Protein AF-A0A4U7DPR4-F1 (afdb_monomer_lite)

pLDDT: mean 91.14, std 10.59, range [27.94, 98.5]

Radius of gyration: 17.78 Å; chains: 1; bounding box: 49×40×53 Å

Foldseek 3Di:
DEELVRLQVQLVVQEAPCRPDPVPDQDEYEPPDDPVSNVVDDLVNSLVSCLSRQGQAYAWQDFDQDPPDDPVVNLVRLVRLLVSQVVSVVVCVVVVVSHPDGGHYYAYEAGDPDLVSRVVSLVSCVVSVPQAHEYEPQVCPPVHHNLVVVQVSQVNCCVRHPPNHAYEYEADLDLVSLLSGPLSHQYYDHDPQLVVPDDVVPDDPVVSVVSVVVSVVSNNCSNPDDDDDD

Sequence (230 aa):
MVKLQTARRIAKLGRTARSHFHPDTTVITTTTTDDAELARTSREHEWAVVKEFQPDYHIPADHSTYESQDEETRAQQAAKCLSGTIWMRDKISNNADCFSGNPPEIIPLIKGTTEEERRPFYELAQNIGAPMAVFYAAQYFTRGNKILQLLDDLENIDNNAPDNLPLGLIGLLAPNRLKQCPDRVVASAGFTGWFSDISPRKDSPKEVTESFESTAAEVHDALDTPVNFR

Structure (mmCIF, N/CA/C/O backbone):
data_AF-A0A4U7DPR4-F1
#
_entry.id   AF-A0A4U7DPR4-F1
#
loop_
_atom_site.group_PDB
_atom_site.id
_atom_site.type_symbol
_atom_site.label_atom_id
_atom_site.label_alt_id
_atom_site.label_comp_id
_atom_site.label_asym_id
_atom_site.label_entity_id
_atom_site.label_seq_id
_atom_site.pdbx_PDB_ins_code
_atom_site.Cartn_x
_atom_site.Cartn_y
_atom_site.Cartn_z
_atom_site.occupancy
_atom_site.B_iso_or_equiv
_atom_site.auth_seq_id
_atom_site.auth_comp_id
_atom_site.auth_asym_id
_atom_site.auth_atom_id
_atom_site.pdbx_PDB_model_num
ATOM 1 N N . MET A 1 1 ? -7.503 3.011 3.483 1.00 91.50 1 MET A N 1
ATOM 2 C CA . MET A 1 1 ? -6.080 2.906 3.890 1.00 91.50 1 MET A CA 1
ATOM 3 C C . MET A 1 1 ? -5.706 4.077 4.795 1.00 91.50 1 MET A C 1
ATOM 5 O O . MET A 1 1 ? -6.092 5.203 4.504 1.00 91.50 1 MET A O 1
ATOM 9 N N . VAL A 1 2 ? -4.986 3.825 5.889 1.00 94.00 2 VAL A N 1
ATOM 10 C CA . VAL A 1 2 ? -4.667 4.799 6.946 1.00 94.00 2 VAL A CA 1
ATOM 11 C C . VAL A 1 2 ? -3.150 4.878 7.146 1.00 94.00 2 VAL A C 1
ATOM 13 O O . VAL A 1 2 ? -2.492 3.864 7.356 1.00 94.00 2 VAL A O 1
ATOM 16 N N . LYS A 1 3 ? -2.575 6.086 7.117 1.00 94.06 3 LYS A N 1
ATOM 17 C CA . LYS A 1 3 ? -1.148 6.287 7.430 1.00 94.06 3 LYS A CA 1
ATOM 18 C C . LYS A 1 3 ? -0.849 5.961 8.896 1.00 94.06 3 LYS A C 1
ATOM 20 O O . LYS A 1 3 ? -1.663 6.278 9.770 1.00 94.06 3 LYS A O 1
ATOM 25 N N . LEU A 1 4 ? 0.344 5.435 9.179 1.00 95.62 4 LEU A N 1
ATOM 26 C CA . LEU A 1 4 ? 0.778 5.056 10.528 1.00 95.62 4 LEU A CA 1
ATOM 27 C C . LEU A 1 4 ? 0.597 6.184 11.562 1.00 95.62 4 LEU A C 1
ATOM 29 O O . LEU A 1 4 ? 0.139 5.939 12.676 1.00 95.62 4 LEU A O 1
ATOM 33 N N . GLN A 1 5 ? 0.872 7.446 11.212 1.00 94.19 5 GLN A N 1
ATOM 34 C CA . GLN A 1 5 ? 0.712 8.568 12.148 1.00 94.19 5 GLN A CA 1
ATOM 35 C C . GLN A 1 5 ? -0.756 8.816 12.520 1.00 94.19 5 GLN A C 1
ATOM 37 O O . GLN A 1 5 ? -1.047 9.206 13.654 1.00 94.19 5 GLN A O 1
ATOM 42 N N . THR A 1 6 ? -1.682 8.602 11.584 1.00 95.31 6 THR A N 1
ATOM 43 C CA . THR A 1 6 ? -3.123 8.705 11.846 1.00 95.31 6 THR A CA 1
ATOM 44 C C . THR A 1 6 ? -3.578 7.556 12.738 1.00 95.31 6 THR A C 1
ATOM 46 O O . THR A 1 6 ? -4.235 7.816 13.744 1.00 95.31 6 THR A O 1
ATOM 49 N N . ALA A 1 7 ? -3.146 6.326 12.445 1.00 97.50 7 ALA A N 1
ATOM 50 C CA . ALA A 1 7 ? -3.393 5.164 13.301 1.00 97.50 7 ALA A CA 1
ATOM 51 C C . ALA A 1 7 ? -2.886 5.407 14.734 1.00 97.50 7 ALA A C 1
ATOM 53 O O . ALA A 1 7 ? -3.642 5.268 15.691 1.00 97.50 7 ALA A O 1
ATOM 54 N N . ARG A 1 8 ? -1.658 5.924 14.886 1.00 97.19 8 ARG A N 1
ATOM 55 C CA . ARG A 1 8 ? -1.082 6.305 16.185 1.00 97.19 8 ARG A CA 1
ATOM 56 C C . ARG A 1 8 ? -1.936 7.324 16.933 1.00 97.19 8 ARG A C 1
ATOM 58 O O . ARG A 1 8 ? -2.103 7.221 18.144 1.00 97.19 8 ARG A O 1
ATOM 65 N N . ARG A 1 9 ? -2.430 8.361 16.248 1.00 97.31 9 ARG A N 1
ATOM 66 C CA . ARG A 1 9 ? -3.282 9.384 16.881 1.00 97.31 9 ARG A CA 1
ATOM 67 C C . ARG A 1 9 ? -4.581 8.776 17.401 1.00 97.31 9 ARG A C 1
ATOM 69 O O . ARG A 1 9 ? -5.005 9.159 18.482 1.00 97.31 9 ARG A O 1
ATOM 76 N N . ILE A 1 10 ? -5.176 7.841 16.661 1.00 97.94 10 ILE A N 1
ATOM 77 C CA . ILE A 1 10 ? -6.397 7.140 17.075 1.00 97.94 10 ILE A CA 1
ATOM 78 C C . ILE A 1 10 ? -6.108 6.203 18.257 1.00 97.94 10 ILE A C 1
ATOM 80 O O . ILE A 1 10 ? -6.813 6.272 19.262 1.00 97.94 10 ILE A O 1
ATOM 84 N N . ALA A 1 11 ? -5.030 5.419 18.188 1.00 97.44 11 ALA A N 1
ATOM 85 C CA . ALA A 1 11 ? -4.588 4.525 19.260 1.00 97.44 11 ALA A CA 1
ATOM 86 C C . ALA A 1 11 ? -4.348 5.265 20.586 1.00 97.44 11 ALA A C 1
ATOM 88 O O . ALA A 1 11 ? -4.827 4.841 21.634 1.00 97.44 11 ALA A O 1
ATOM 89 N N . LYS A 1 12 ? -3.725 6.452 20.539 1.00 97.19 12 LYS A N 1
ATOM 90 C CA . LYS A 1 12 ? -3.531 7.319 21.719 1.00 97.19 12 LYS A CA 1
ATOM 91 C C . LYS A 1 12 ? -4.829 7.773 22.394 1.00 97.19 12 LYS A C 1
ATOM 93 O O . LYS A 1 12 ? -4.785 8.195 23.545 1.00 97.19 12 LYS A O 1
ATOM 98 N N . LEU A 1 13 ? -5.964 7.710 21.699 1.00 97.31 13 LEU A N 1
ATOM 99 C CA . LEU A 1 13 ? -7.289 7.976 22.265 1.00 97.31 13 LEU A CA 1
ATOM 100 C C . LEU A 1 13 ? -7.933 6.713 22.868 1.00 97.31 13 LEU A C 1
ATOM 102 O O . LEU A 1 13 ? -9.123 6.733 23.175 1.00 97.31 13 LEU A O 1
ATOM 106 N N . GLY A 1 14 ? -7.180 5.616 23.003 1.00 97.00 14 GLY A N 1
ATOM 107 C CA . GLY A 1 14 ? -7.666 4.329 23.500 1.00 97.00 14 GLY A CA 1
ATOM 108 C C . GLY A 1 14 ? -8.570 3.592 22.511 1.00 97.00 14 GLY A C 1
ATOM 109 O O . GLY A 1 14 ? -9.396 2.788 22.934 1.00 97.00 14 GLY A O 1
ATOM 110 N N . ARG A 1 15 ? -8.469 3.896 21.209 1.00 97.75 15 ARG A N 1
ATOM 111 C CA . ARG A 1 15 ? -9.325 3.322 20.161 1.00 97.75 15 ARG A CA 1
ATOM 112 C C . ARG A 1 15 ? -8.538 2.412 19.222 1.00 97.75 15 ARG A C 1
ATOM 114 O O . ARG A 1 15 ? -7.482 2.793 18.725 1.00 97.75 15 ARG A O 1
ATOM 121 N N . THR A 1 16 ? -9.119 1.259 18.911 1.00 97.62 16 THR A N 1
ATOM 122 C CA . THR A 1 16 ? -8.700 0.365 17.820 1.00 97.62 16 THR A CA 1
ATOM 123 C C . THR A 1 16 ? -9.400 0.732 16.507 1.00 97.62 16 THR A C 1
ATOM 125 O O . THR A 1 16 ? -10.376 1.492 16.520 1.00 97.62 16 THR A O 1
ATOM 128 N N . ALA A 1 17 ? -8.966 0.146 15.388 1.00 97.25 17 ALA A N 1
ATOM 129 C CA . ALA A 1 17 ? -9.611 0.256 14.083 1.00 97.25 17 ALA A CA 1
ATOM 130 C C . ALA A 1 17 ? -11.106 -0.085 14.175 1.00 97.25 17 ALA A C 1
ATOM 132 O O . ALA A 1 17 ? -11.943 0.751 13.839 1.00 97.25 17 ALA A O 1
ATOM 133 N N . ARG A 1 18 ? -11.441 -1.239 14.768 1.00 95.69 18 ARG A N 1
ATOM 134 C CA . ARG A 1 18 ? -12.825 -1.703 14.966 1.00 95.69 18 ARG A CA 1
ATOM 135 C C . ARG A 1 18 ? -13.688 -0.752 15.798 1.00 95.69 18 ARG A C 1
ATOM 137 O O . ARG A 1 18 ? -14.884 -0.650 15.566 1.00 95.69 18 ARG A O 1
ATOM 144 N N . SER A 1 19 ? -13.107 -0.077 16.791 1.00 96.50 19 SER A N 1
ATOM 145 C CA . SER A 1 19 ? -13.854 0.880 17.627 1.00 96.50 19 SER A CA 1
ATOM 146 C C . SER A 1 19 ? -13.988 2.272 16.998 1.00 96.50 19 SER A C 1
ATOM 148 O O . SER A 1 19 ? -14.765 3.096 17.481 1.00 96.50 19 SER A O 1
ATOM 150 N N . HIS A 1 20 ? -13.182 2.572 15.975 1.00 97.25 20 HIS A N 1
ATOM 151 C CA . HIS A 1 20 ? -13.134 3.882 15.333 1.00 97.25 20 HIS A CA 1
ATOM 152 C C . HIS A 1 20 ? -13.901 3.919 14.010 1.00 97.25 20 HIS A C 1
ATOM 154 O O . HIS A 1 20 ? -14.583 4.905 13.740 1.00 97.25 20 HIS A O 1
ATOM 160 N N . PHE A 1 21 ? -13.761 2.879 13.189 1.00 95.38 21 PHE A N 1
ATOM 161 C CA . PHE A 1 21 ? -14.417 2.751 11.891 1.00 95.38 21 PHE A CA 1
ATOM 162 C C . PHE A 1 21 ? -15.700 1.922 12.004 1.00 95.38 21 PHE A C 1
ATOM 164 O O . PHE A 1 21 ? -15.939 1.263 13.016 1.00 95.38 21 PHE A O 1
ATOM 171 N N . HIS A 1 22 ? -16.541 1.976 10.968 1.00 92.50 22 HIS A N 1
ATOM 172 C CA . HIS A 1 22 ? -17.723 1.120 10.895 1.00 92.50 22 HIS A CA 1
ATOM 173 C C . HIS A 1 22 ? -17.295 -0.363 10.920 1.00 92.50 22 HIS A C 1
ATOM 175 O O . HIS A 1 22 ? -16.271 -0.680 10.312 1.00 92.50 22 HIS A O 1
ATOM 181 N N . PRO A 1 23 ? -18.043 -1.276 11.572 1.00 88.38 23 PRO A N 1
ATOM 182 C CA . PRO A 1 23 ? -17.667 -2.692 11.670 1.00 88.38 23 PRO A CA 1
ATOM 183 C C . PRO A 1 23 ? -17.402 -3.390 10.331 1.00 88.38 23 PRO A C 1
ATOM 185 O O . PRO A 1 23 ? -16.580 -4.296 10.283 1.00 88.38 23 PRO A O 1
ATOM 188 N N . ASP A 1 24 ? -18.056 -2.939 9.259 1.00 90.00 24 ASP A N 1
ATOM 189 C CA . ASP A 1 24 ? -17.901 -3.498 7.907 1.00 90.00 24 ASP A CA 1
ATOM 190 C C . ASP A 1 24 ? -16.746 -2.859 7.110 1.00 90.00 24 ASP A C 1
ATOM 192 O O . ASP A 1 24 ? -16.573 -3.125 5.924 1.00 90.00 24 ASP A O 1
ATOM 196 N N . THR A 1 25 ? -15.965 -1.963 7.721 1.00 92.81 25 THR A N 1
ATOM 197 C CA . THR A 1 25 ? -14.824 -1.318 7.061 1.00 92.81 25 THR A CA 1
ATOM 198 C C . THR A 1 25 ? -13.549 -2.116 7.284 1.00 92.81 25 THR A C 1
ATOM 200 O O . THR A 1 25 ? -13.029 -2.143 8.395 1.00 92.81 25 THR A O 1
ATOM 203 N N . THR A 1 26 ? -12.974 -2.651 6.208 1.00 95.25 26 THR A N 1
ATOM 204 C CA . THR A 1 26 ? -11.608 -3.184 6.223 1.00 95.25 26 THR A CA 1
ATOM 205 C C . THR A 1 26 ? -10.585 -2.050 6.306 1.00 95.25 26 THR A C 1
ATOM 207 O O . THR A 1 26 ? -10.515 -1.162 5.448 1.00 95.25 26 THR A O 1
ATOM 210 N N . VAL A 1 27 ? -9.744 -2.080 7.333 1.00 97.38 27 VAL A N 1
ATOM 211 C CA . VAL A 1 27 ? -8.737 -1.063 7.616 1.00 97.38 27 VAL A CA 1
ATOM 212 C C . VAL A 1 27 ? -7.343 -1.600 7.324 1.00 97.38 27 VAL A C 1
ATOM 214 O O . VAL A 1 27 ? -6.789 -2.417 8.051 1.00 97.38 27 VAL A O 1
ATOM 217 N N . ILE A 1 28 ? -6.730 -1.039 6.282 1.00 98.06 28 ILE A N 1
ATOM 218 C CA . ILE A 1 28 ? -5.316 -1.249 5.954 1.00 98.06 28 ILE A CA 1
ATOM 219 C C . ILE A 1 28 ? -4.501 -0.083 6.504 1.00 98.06 28 ILE A C 1
ATOM 221 O O . ILE A 1 28 ? -4.802 1.076 6.192 1.00 98.06 28 ILE A O 1
ATOM 225 N N . THR A 1 29 ? -3.451 -0.370 7.268 1.00 97.81 29 THR A N 1
ATOM 226 C CA . THR A 1 29 ? -2.455 0.635 7.676 1.00 97.81 29 THR A CA 1
ATOM 227 C C . THR A 1 29 ? -1.182 0.548 6.854 1.00 97.81 29 THR A C 1
ATOM 229 O O . THR A 1 29 ? -0.860 -0.506 6.322 1.00 97.81 29 THR A O 1
ATOM 232 N N . THR A 1 30 ? -0.447 1.653 6.757 1.00 96.19 30 THR A N 1
ATOM 233 C CA . THR A 1 30 ? 0.796 1.701 5.981 1.00 96.19 30 THR A CA 1
ATOM 234 C C . THR A 1 30 ? 1.821 2.655 6.586 1.00 96.19 30 THR A C 1
ATOM 236 O O . THR A 1 30 ? 1.454 3.716 7.110 1.00 96.19 30 THR A O 1
ATOM 239 N N . THR A 1 31 ? 3.104 2.309 6.473 1.00 93.31 31 THR A N 1
ATOM 240 C CA . THR A 1 31 ? 4.222 3.237 6.711 1.00 93.31 31 THR A CA 1
ATOM 241 C C . THR A 1 31 ? 4.495 4.181 5.551 1.00 93.31 31 THR A C 1
ATOM 243 O O . THR A 1 31 ? 5.277 5.107 5.732 1.00 93.31 31 THR A O 1
ATOM 246 N N . THR A 1 32 ? 3.860 4.002 4.386 1.00 89.81 32 THR A N 1
ATOM 247 C CA . THR A 1 32 ? 4.097 4.866 3.219 1.00 89.81 32 THR A CA 1
ATOM 248 C C . THR A 1 32 ? 3.770 6.323 3.536 1.00 89.81 32 THR A C 1
ATOM 250 O O . THR A 1 32 ? 2.605 6.706 3.716 1.00 89.81 32 THR A O 1
ATOM 253 N N . THR A 1 33 ? 4.813 7.139 3.623 1.00 85.12 33 THR A N 1
ATOM 254 C CA . THR A 1 33 ? 4.781 8.544 4.036 1.00 85.12 33 THR A CA 1
ATOM 255 C C . THR A 1 33 ? 5.954 9.281 3.388 1.00 85.12 33 THR A C 1
ATOM 257 O O . THR A 1 33 ? 6.726 8.684 2.648 1.00 85.12 33 THR A O 1
ATOM 260 N N . ASP A 1 34 ? 6.077 10.589 3.603 1.00 83.38 34 ASP A N 1
ATOM 261 C CA . ASP A 1 34 ? 7.265 11.319 3.159 1.00 83.38 34 ASP A CA 1
ATOM 262 C C . ASP A 1 34 ? 8.548 10.843 3.868 1.00 83.38 34 ASP A C 1
ATOM 264 O O . ASP A 1 34 ? 8.522 10.406 5.020 1.00 83.38 34 ASP A O 1
ATOM 268 N N . ASP A 1 35 ? 9.686 10.979 3.187 1.00 82.50 35 ASP A N 1
ATOM 269 C CA . ASP A 1 35 ? 10.985 10.469 3.645 1.00 82.50 35 ASP A CA 1
ATOM 270 C C . ASP A 1 35 ? 11.394 10.989 5.038 1.00 82.50 35 ASP A C 1
ATOM 272 O O . ASP A 1 35 ? 12.039 10.274 5.808 1.00 82.50 35 ASP A O 1
ATOM 276 N N . ALA A 1 36 ? 11.013 12.224 5.392 1.00 83.25 36 ALA A N 1
ATOM 277 C CA . ALA A 1 36 ? 11.374 12.824 6.675 1.00 83.25 36 ALA A CA 1
ATOM 278 C C . ALA A 1 36 ? 10.643 12.156 7.846 1.00 83.25 36 ALA A C 1
ATOM 280 O O . ALA A 1 36 ? 11.229 11.950 8.911 1.00 83.25 36 ALA A O 1
ATOM 281 N N . GLU A 1 37 ? 9.372 11.808 7.657 1.00 83.31 37 GLU A N 1
ATOM 282 C CA . GLU A 1 37 ? 8.607 11.033 8.630 1.00 83.31 37 GLU A CA 1
ATOM 283 C C . GLU A 1 37 ? 9.037 9.565 8.668 1.00 83.31 37 GLU A C 1
ATOM 285 O O . GLU A 1 37 ? 9.120 8.968 9.748 1.00 83.31 37 GLU A O 1
ATOM 290 N N . LEU A 1 38 ? 9.368 8.992 7.511 1.00 84.12 38 LEU A N 1
ATOM 291 C CA . LEU A 1 38 ? 9.833 7.614 7.416 1.00 84.12 38 LEU A CA 1
ATOM 292 C C . LEU A 1 38 ? 11.141 7.410 8.192 1.00 84.12 38 LEU A C 1
ATOM 294 O O . LEU A 1 38 ? 11.251 6.488 8.997 1.00 84.12 38 LEU A O 1
ATOM 298 N N . ALA A 1 39 ? 12.086 8.348 8.064 1.00 82.75 39 ALA A N 1
ATOM 299 C CA . ALA A 1 39 ? 13.360 8.336 8.784 1.00 82.75 39 ALA A CA 1
ATOM 300 C C . ALA A 1 39 ? 13.223 8.380 10.320 1.00 82.75 39 ALA A C 1
ATOM 302 O O . ALA A 1 39 ? 14.163 8.033 11.035 1.00 82.75 39 ALA A O 1
ATOM 303 N N . ARG A 1 40 ? 12.069 8.813 10.845 1.00 84.56 40 ARG A N 1
ATOM 304 C CA . ARG A 1 40 ? 11.786 8.887 12.291 1.00 84.56 40 ARG A CA 1
ATOM 305 C C . ARG A 1 40 ? 11.045 7.665 12.828 1.00 84.56 40 ARG A C 1
ATOM 307 O O . ARG A 1 40 ? 10.827 7.575 14.037 1.00 84.56 40 ARG A O 1
ATOM 314 N N . THR A 1 41 ? 10.629 6.751 11.959 1.00 87.56 41 THR A N 1
ATOM 315 C CA . THR A 1 41 ? 9.810 5.599 12.332 1.00 87.56 41 THR A CA 1
ATOM 316 C C . THR A 1 41 ? 10.703 4.375 12.506 1.00 87.56 41 THR A C 1
ATOM 318 O O . THR A 1 41 ? 11.168 3.795 11.531 1.00 87.56 41 THR A O 1
ATOM 321 N N . SER A 1 42 ? 10.968 3.978 13.755 1.00 92.31 42 SER A N 1
ATOM 322 C CA . SER A 1 42 ? 11.627 2.694 14.025 1.00 92.31 42 SER A CA 1
ATOM 323 C C . SER A 1 42 ? 10.639 1.532 13.888 1.00 92.31 42 SER A C 1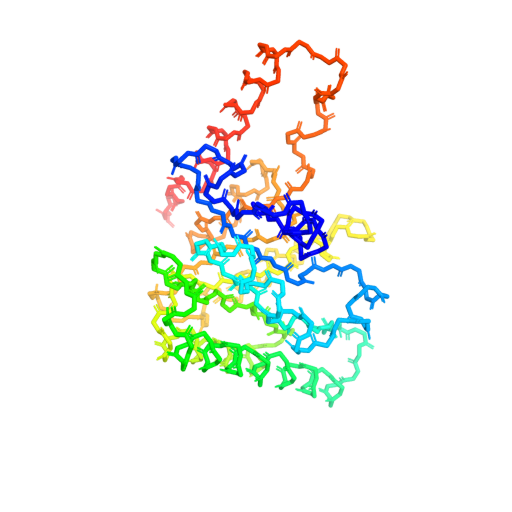
ATOM 325 O O . SER A 1 42 ? 9.431 1.712 14.068 1.00 92.31 42 SER A O 1
ATOM 327 N N . ARG A 1 43 ? 11.157 0.322 13.650 1.00 94.00 43 ARG A N 1
ATOM 328 C CA . ARG A 1 43 ? 10.348 -0.907 13.571 1.00 94.00 43 ARG A CA 1
ATOM 329 C C . ARG A 1 43 ? 9.559 -1.154 14.860 1.00 94.00 43 ARG A C 1
ATOM 331 O O . ARG A 1 43 ? 8.399 -1.549 14.829 1.00 94.00 43 ARG A O 1
ATOM 338 N N . GLU A 1 44 ? 10.157 -0.861 16.011 1.00 96.19 44 GLU A N 1
ATOM 339 C CA . GLU A 1 44 ? 9.502 -0.968 17.317 1.00 96.19 44 GLU A CA 1
ATOM 340 C C . GLU A 1 44 ? 8.381 0.060 17.479 1.00 96.19 44 GLU A C 1
ATOM 342 O O . GLU A 1 44 ? 7.347 -0.254 18.069 1.00 96.19 44 GLU A O 1
ATOM 347 N N . HIS A 1 45 ? 8.564 1.277 16.953 1.00 95.62 45 HIS A N 1
ATOM 348 C CA . HIS A 1 45 ? 7.517 2.294 16.971 1.00 95.62 45 HIS A CA 1
ATOM 349 C C . HIS A 1 45 ? 6.329 1.880 16.103 1.00 95.62 45 HIS A C 1
ATOM 351 O O . HIS A 1 45 ? 5.186 1.968 16.544 1.00 95.62 45 HIS A O 1
ATOM 357 N N . GLU A 1 46 ? 6.604 1.407 14.890 1.00 97.06 46 GLU A N 1
ATOM 358 C CA . GLU A 1 46 ? 5.606 0.869 13.969 1.00 97.06 46 GLU A CA 1
ATOM 359 C C . GLU A 1 46 ? 4.825 -0.286 14.605 1.00 97.06 46 GLU A C 1
ATOM 361 O O . GLU A 1 46 ? 3.597 -0.237 14.663 1.00 97.06 46 GLU A O 1
ATOM 366 N N . TRP A 1 47 ? 5.531 -1.257 15.195 1.00 97.88 47 TRP A N 1
ATOM 367 C CA . TRP A 1 47 ? 4.926 -2.377 15.916 1.00 97.88 47 TRP A CA 1
ATOM 368 C C . TRP A 1 47 ? 4.013 -1.912 17.051 1.00 97.88 47 TRP A C 1
ATOM 370 O O . TRP A 1 47 ? 2.884 -2.388 17.161 1.00 97.88 47 TRP A O 1
ATOM 380 N N . ALA A 1 48 ? 4.470 -0.971 17.883 1.00 97.69 48 ALA A N 1
ATOM 381 C CA . ALA A 1 48 ? 3.664 -0.450 18.984 1.00 97.69 48 ALA A CA 1
ATOM 382 C C . ALA A 1 48 ? 2.346 0.154 18.476 1.00 97.69 48 ALA A C 1
ATOM 384 O O . ALA A 1 48 ? 1.284 -0.119 19.034 1.00 97.69 48 ALA A O 1
ATOM 385 N N . VAL A 1 49 ? 2.397 0.906 17.372 1.00 97.88 49 VAL A N 1
ATOM 386 C CA . VAL A 1 49 ? 1.199 1.484 16.752 1.00 97.88 49 VAL A CA 1
ATOM 387 C C . VAL A 1 49 ? 0.276 0.400 16.198 1.00 97.88 49 VAL A C 1
ATOM 389 O O . VAL A 1 49 ? -0.924 0.460 16.449 1.00 97.88 49 VAL A O 1
ATOM 392 N N . VAL A 1 50 ? 0.803 -0.587 15.469 1.00 98.19 50 VAL A N 1
ATOM 393 C CA . VAL A 1 50 ? -0.001 -1.680 14.890 1.00 98.19 50 VAL A CA 1
ATOM 394 C C . VAL A 1 50 ? -0.666 -2.513 15.985 1.00 98.19 50 VAL A C 1
ATOM 396 O O . VAL A 1 50 ? -1.858 -2.802 15.890 1.00 98.19 50 VAL A O 1
ATOM 399 N N . LYS A 1 51 ? 0.066 -2.836 17.056 1.00 98.25 51 LYS A N 1
ATOM 400 C CA . LYS A 1 51 ? -0.450 -3.575 18.214 1.00 98.25 51 LYS A CA 1
ATOM 401 C C . LYS A 1 51 ? -1.586 -2.832 18.921 1.00 98.25 51 LYS A C 1
ATOM 403 O O . LYS A 1 51 ? -2.583 -3.447 19.289 1.00 98.25 51 LYS A O 1
ATOM 408 N N . GLU A 1 52 ? -1.439 -1.527 19.141 1.00 98.00 52 GLU A N 1
ATOM 409 C CA . GLU A 1 52 ? -2.470 -0.727 19.814 1.00 98.00 52 GLU A CA 1
ATOM 410 C C . GLU A 1 52 ? -3.680 -0.462 18.908 1.00 98.00 52 GLU A C 1
ATOM 412 O O . GLU A 1 52 ? -4.822 -0.514 19.362 1.00 98.00 52 GLU A O 1
ATOM 417 N N . PHE A 1 53 ? -3.446 -0.181 17.624 1.00 98.50 53 PHE A N 1
ATOM 418 C CA . PHE A 1 53 ? -4.502 0.189 16.686 1.00 98.50 53 PHE A CA 1
ATOM 419 C C . PHE A 1 53 ? -5.269 -1.018 16.130 1.00 98.50 53 PHE A C 1
ATOM 421 O O . PHE A 1 53 ? -6.453 -0.878 15.844 1.00 98.50 53 PHE A O 1
ATOM 428 N N . GLN A 1 54 ? -4.640 -2.192 16.017 1.00 97.94 54 GLN A N 1
ATOM 429 C CA . GLN A 1 54 ? -5.250 -3.454 15.562 1.00 97.94 54 GLN A CA 1
ATOM 430 C C . GLN A 1 54 ? -5.995 -3.330 14.213 1.00 97.94 54 GLN A C 1
ATOM 432 O O . GLN A 1 54 ? -7.220 -3.460 14.184 1.00 97.94 54 GLN A O 1
ATOM 437 N N . PRO A 1 55 ? -5.295 -3.009 13.107 1.00 98.25 55 PRO A N 1
ATOM 438 C CA . PRO A 1 55 ? -5.893 -2.997 11.770 1.00 98.25 55 PRO A CA 1
ATOM 439 C C . PRO A 1 55 ? -6.154 -4.423 11.255 1.00 98.25 55 PRO A C 1
ATOM 441 O O . PRO A 1 55 ? -5.603 -5.374 11.799 1.00 98.25 55 PRO A O 1
ATOM 444 N N . ASP A 1 56 ? -6.927 -4.562 10.177 1.00 98.12 56 ASP A N 1
ATOM 445 C CA . ASP A 1 56 ? -7.130 -5.856 9.502 1.00 98.12 56 ASP A CA 1
ATOM 446 C C . ASP A 1 56 ? -5.896 -6.252 8.680 1.00 98.12 56 ASP A C 1
ATOM 448 O O . ASP A 1 56 ? -5.484 -7.408 8.658 1.00 98.12 56 ASP A O 1
ATOM 452 N N . TYR A 1 57 ? -5.262 -5.257 8.051 1.00 98.38 57 TYR A N 1
ATOM 453 C CA . TYR A 1 57 ? -4.042 -5.444 7.271 1.00 98.38 57 TYR A CA 1
ATOM 454 C C . TYR A 1 57 ? -3.003 -4.364 7.561 1.00 98.38 57 TYR A C 1
ATOM 456 O O . TYR A 1 57 ? -3.316 -3.218 7.925 1.00 98.38 57 TYR A O 1
ATOM 464 N N . HIS A 1 58 ? -1.742 -4.702 7.321 1.00 98.25 58 HIS A N 1
ATOM 465 C CA . HIS A 1 58 ? -0.637 -3.769 7.456 1.00 98.25 58 HIS A CA 1
ATOM 466 C C . HIS A 1 58 ? 0.384 -3.897 6.319 1.00 98.25 58 HIS A C 1
ATOM 468 O O . HIS A 1 58 ? 0.798 -4.995 5.955 1.00 98.25 58 HIS A O 1
ATOM 474 N N . ILE A 1 59 ? 0.791 -2.747 5.776 1.00 97.88 59 ILE A N 1
ATOM 475 C CA . ILE A 1 59 ? 1.866 -2.588 4.792 1.00 97.88 59 ILE A CA 1
ATOM 476 C C . ILE A 1 59 ? 3.084 -2.016 5.533 1.00 97.88 59 ILE A C 1
ATOM 478 O O . ILE A 1 59 ? 3.085 -0.815 5.839 1.00 97.88 59 ILE A O 1
ATOM 482 N N . PRO A 1 60 ? 4.080 -2.854 5.867 1.00 95.12 60 PRO A N 1
ATOM 483 C CA . PRO A 1 60 ? 5.144 -2.458 6.774 1.00 95.12 60 PRO A CA 1
ATOM 484 C C . PRO A 1 60 ? 6.370 -1.861 6.077 1.00 95.12 60 PRO A C 1
ATOM 486 O O . PRO A 1 60 ? 6.575 -2.036 4.875 1.00 95.12 60 PRO A O 1
ATOM 489 N N . ALA A 1 61 ? 7.244 -1.267 6.892 1.00 85.38 61 ALA A N 1
ATOM 490 C CA . ALA A 1 61 ? 8.670 -1.072 6.614 1.00 85.38 61 ALA A CA 1
ATOM 491 C C . ALA A 1 61 ? 9.008 -0.449 5.247 1.00 85.38 61 ALA A C 1
ATOM 493 O O . ALA A 1 61 ? 9.876 -0.934 4.513 1.00 85.38 61 ALA A O 1
ATOM 494 N N . ASP A 1 62 ? 8.336 0.649 4.908 1.00 84.00 62 ASP A N 1
ATOM 495 C CA . ASP A 1 62 ? 8.662 1.423 3.714 1.00 84.00 62 ASP A CA 1
ATOM 496 C C . ASP A 1 62 ? 10.118 1.942 3.775 1.00 84.00 62 ASP A C 1
ATOM 498 O O . ASP A 1 62 ? 10.605 2.382 4.814 1.00 84.00 62 ASP A O 1
ATOM 502 N N . HIS A 1 63 ? 10.822 1.883 2.649 1.00 82.38 63 HIS A N 1
ATOM 503 C CA . HIS A 1 63 ? 12.099 2.546 2.408 1.00 82.38 63 HIS A CA 1
ATOM 504 C C . HIS A 1 63 ? 12.127 3.034 0.960 1.00 82.38 63 HIS A C 1
ATOM 506 O O . HIS A 1 63 ? 11.699 2.347 0.025 1.00 82.38 63 HIS A O 1
ATOM 512 N N . SER A 1 64 ? 12.627 4.249 0.769 1.00 82.12 64 SER A N 1
ATOM 513 C CA . SER A 1 64 ? 12.582 4.918 -0.526 1.00 82.12 64 SER A CA 1
ATOM 514 C C . SER A 1 64 ? 13.661 4.371 -1.462 1.00 82.12 64 SER A C 1
ATOM 516 O O . SER A 1 64 ? 14.857 4.506 -1.197 1.00 82.12 64 SER A O 1
ATOM 518 N N . THR A 1 65 ? 13.216 3.770 -2.566 1.00 80.12 65 THR A N 1
ATOM 519 C CA . THR A 1 65 ? 14.040 3.329 -3.698 1.00 80.12 65 THR A CA 1
ATOM 520 C C . THR A 1 65 ? 13.725 4.218 -4.893 1.00 80.12 65 THR A C 1
ATOM 522 O O . THR A 1 65 ? 12.612 4.167 -5.417 1.00 80.12 65 THR A O 1
ATOM 525 N N . TYR A 1 66 ? 14.683 5.033 -5.319 1.00 81.56 66 TYR A N 1
ATOM 526 C CA . TYR A 1 66 ? 14.526 5.954 -6.442 1.00 81.56 66 TYR A CA 1
ATOM 527 C C . TYR A 1 66 ? 15.479 5.584 -7.574 1.00 81.56 66 TYR A C 1
ATOM 529 O O . TYR A 1 66 ? 16.627 5.240 -7.323 1.00 81.56 66 TYR A O 1
ATOM 537 N N . GLU A 1 67 ? 15.039 5.759 -8.819 1.00 79.38 67 GLU A N 1
ATOM 538 C CA . GLU A 1 67 ? 15.868 5.565 -10.022 1.00 79.38 67 GLU A CA 1
ATOM 539 C C . GLU A 1 67 ? 17.154 6.412 -9.999 1.00 79.38 67 GLU A C 1
ATOM 541 O O . GLU A 1 67 ? 18.190 6.006 -10.507 1.00 79.38 67 GLU A O 1
ATOM 546 N N . SER A 1 68 ? 17.115 7.577 -9.345 1.00 84.31 68 SER A N 1
ATOM 547 C CA . SER A 1 68 ? 18.276 8.460 -9.195 1.00 84.31 68 SER A CA 1
ATOM 548 C C . SER A 1 68 ? 19.338 7.961 -8.207 1.00 84.31 68 SER A C 1
ATOM 550 O O . SER A 1 68 ? 20.393 8.581 -8.106 1.00 84.31 68 SER A O 1
ATOM 552 N N . GLN A 1 69 ? 19.045 6.928 -7.412 1.00 87.44 69 GLN A N 1
ATOM 553 C CA . GLN A 1 69 ? 20.026 6.287 -6.533 1.00 87.44 69 GLN A CA 1
ATOM 554 C C . GLN A 1 69 ? 20.847 5.280 -7.337 1.00 87.44 69 GLN A C 1
ATOM 556 O O . GLN A 1 69 ? 20.331 4.663 -8.268 1.00 87.44 69 GLN A O 1
ATOM 561 N N . ASP A 1 70 ? 22.105 5.076 -6.955 1.00 91.56 70 ASP A N 1
ATOM 562 C CA . ASP A 1 70 ? 22.904 3.980 -7.494 1.00 91.56 70 ASP A CA 1
ATOM 563 C C . ASP A 1 70 ? 22.311 2.613 -7.106 1.00 91.56 70 ASP A C 1
ATOM 565 O O . ASP A 1 70 ? 21.534 2.482 -6.156 1.00 91.56 70 ASP A O 1
ATOM 569 N N . GLU A 1 71 ? 22.666 1.592 -7.879 1.00 90.94 71 GLU A N 1
ATOM 570 C CA . GLU A 1 71 ? 22.137 0.234 -7.737 1.00 90.94 71 GLU A CA 1
ATOM 571 C C . GLU A 1 71 ? 22.408 -0.374 -6.359 1.00 90.94 71 GLU A C 1
ATOM 573 O O . GLU A 1 71 ? 21.513 -0.983 -5.772 1.00 90.94 71 GLU A O 1
ATOM 578 N N . GLU A 1 72 ? 23.596 -0.147 -5.794 1.00 91.75 72 GLU A N 1
ATOM 579 C CA . GLU A 1 72 ? 23.948 -0.657 -4.470 1.00 91.75 72 GLU A CA 1
ATOM 580 C C . GLU A 1 72 ? 23.042 -0.042 -3.396 1.00 91.75 72 GLU A C 1
ATOM 582 O O . GLU A 1 72 ? 22.463 -0.756 -2.571 1.00 91.75 72 GLU A O 1
ATOM 587 N N . THR A 1 73 ? 22.845 1.276 -3.441 1.00 91.75 73 THR A N 1
ATOM 588 C CA . THR A 1 73 ? 21.929 1.981 -2.545 1.00 91.75 73 THR A CA 1
ATOM 589 C C . THR A 1 73 ? 20.504 1.447 -2.686 1.00 91.75 73 THR A C 1
ATOM 591 O O . THR A 1 73 ? 19.863 1.168 -1.668 1.00 91.75 73 THR A O 1
ATOM 594 N N . ARG A 1 74 ? 19.992 1.259 -3.911 1.00 92.31 74 ARG A N 1
ATOM 595 C CA . ARG A 1 74 ? 18.639 0.709 -4.125 1.00 92.31 74 ARG A CA 1
ATOM 596 C C . ARG A 1 74 ? 18.507 -0.701 -3.555 1.00 92.31 74 ARG A C 1
ATOM 598 O O . ARG A 1 74 ? 17.555 -0.959 -2.816 1.00 92.31 74 ARG A O 1
ATOM 605 N N . ALA A 1 75 ? 19.478 -1.574 -3.815 1.00 90.69 75 ALA A N 1
ATOM 606 C CA . ALA A 1 75 ? 19.502 -2.937 -3.293 1.00 90.69 75 ALA A CA 1
ATOM 607 C C . ALA A 1 75 ? 19.517 -2.959 -1.755 1.00 90.69 75 ALA A C 1
ATOM 609 O O . ALA A 1 75 ? 18.756 -3.701 -1.129 1.00 90.69 75 ALA A O 1
ATOM 610 N N . GLN A 1 76 ? 20.312 -2.091 -1.121 1.00 91.69 76 GLN A N 1
ATOM 611 C CA . GLN A 1 76 ? 20.339 -1.961 0.338 1.00 91.69 76 GLN A CA 1
ATOM 612 C C . GLN A 1 76 ? 18.990 -1.495 0.910 1.00 91.69 76 GLN A C 1
ATOM 614 O O . GLN A 1 76 ? 18.566 -1.991 1.957 1.00 91.69 76 GLN A O 1
ATOM 619 N N . GLN A 1 77 ? 18.303 -0.549 0.261 1.00 91.44 77 GLN A N 1
ATOM 620 C CA . GLN A 1 77 ? 16.980 -0.093 0.710 1.00 91.44 77 GLN A CA 1
ATOM 621 C C . GLN A 1 77 ? 15.909 -1.173 0.509 1.00 91.44 77 GLN A C 1
ATOM 623 O O . GLN A 1 77 ? 15.128 -1.431 1.425 1.00 91.44 77 GLN A O 1
ATOM 628 N N . ALA A 1 78 ? 15.922 -1.872 -0.629 1.00 92.38 78 ALA A N 1
ATOM 629 C CA . ALA A 1 78 ? 15.040 -3.008 -0.883 1.00 92.38 78 ALA A CA 1
ATOM 630 C C . ALA A 1 78 ? 15.227 -4.120 0.167 1.00 92.38 78 ALA A C 1
ATOM 632 O O . ALA A 1 78 ? 14.254 -4.609 0.744 1.00 92.38 78 ALA A O 1
ATOM 633 N N . ALA A 1 79 ? 16.476 -4.451 0.512 1.00 92.75 79 ALA A N 1
ATOM 634 C CA . ALA A 1 79 ? 16.785 -5.415 1.566 1.00 92.75 79 ALA A CA 1
ATOM 635 C C . ALA A 1 79 ? 16.262 -4.973 2.946 1.00 92.75 79 ALA A C 1
ATOM 637 O O . ALA A 1 79 ? 15.764 -5.798 3.719 1.00 92.75 79 ALA A O 1
ATOM 638 N N . LYS A 1 80 ? 16.322 -3.671 3.266 1.00 92.62 80 LYS A N 1
ATOM 639 C CA . LYS A 1 80 ? 15.741 -3.124 4.505 1.00 92.62 80 LYS A CA 1
ATOM 640 C C . LYS A 1 80 ? 14.218 -3.261 4.534 1.00 92.62 80 LYS A C 1
ATOM 642 O O . LYS A 1 80 ? 13.704 -3.667 5.582 1.00 92.62 80 LYS A O 1
ATOM 647 N N . CYS A 1 81 ? 13.528 -3.006 3.415 1.00 93.88 81 CYS A N 1
ATOM 648 C CA . CYS A 1 81 ? 12.085 -3.248 3.276 1.00 93.88 81 CYS A CA 1
ATOM 649 C C . CYS A 1 81 ? 11.724 -4.714 3.520 1.00 93.88 81 CYS A C 1
ATOM 651 O O . CYS A 1 81 ? 10.866 -5.006 4.354 1.00 93.88 81 CYS A O 1
ATOM 653 N N . LEU A 1 82 ? 12.404 -5.647 2.845 1.00 95.44 82 LEU A N 1
ATOM 654 C CA . LEU A 1 82 ? 12.159 -7.087 2.994 1.00 95.44 82 LEU A CA 1
ATOM 655 C C . LEU A 1 82 ? 12.390 -7.541 4.438 1.00 95.44 82 LEU A C 1
ATOM 657 O O . LEU A 1 82 ? 11.517 -8.150 5.053 1.00 95.44 82 LEU A O 1
ATOM 661 N N . SER A 1 83 ? 13.538 -7.173 5.015 1.00 96.12 83 SER A N 1
ATOM 662 C CA . SER A 1 83 ? 13.877 -7.491 6.406 1.00 96.12 83 SER A CA 1
ATOM 663 C C . SER A 1 83 ? 12.855 -6.922 7.393 1.00 96.12 83 SER A C 1
ATOM 665 O O . SER A 1 83 ? 12.516 -7.584 8.372 1.00 96.12 83 SER A O 1
ATOM 667 N N . GLY A 1 84 ? 12.366 -5.702 7.161 1.00 95.81 84 GLY A N 1
ATOM 668 C CA . GLY A 1 84 ? 11.362 -5.078 8.018 1.00 95.81 84 GLY A CA 1
ATOM 669 C C . GLY A 1 84 ? 9.995 -5.743 7.891 1.00 95.81 84 GLY A C 1
ATOM 670 O O . GLY A 1 84 ? 9.349 -5.991 8.906 1.00 95.81 84 GLY A O 1
ATOM 671 N N . THR A 1 85 ? 9.610 -6.123 6.674 1.00 97.06 85 THR A N 1
ATOM 672 C CA . THR A 1 85 ? 8.369 -6.860 6.399 1.00 97.06 85 THR A CA 1
ATOM 673 C C . THR A 1 85 ? 8.368 -8.218 7.098 1.00 97.06 85 THR A C 1
ATOM 675 O O . THR A 1 85 ? 7.423 -8.538 7.818 1.00 97.06 85 THR A O 1
ATOM 678 N N . ILE A 1 86 ? 9.456 -8.985 6.964 1.00 97.38 86 ILE A N 1
ATOM 679 C CA . ILE A 1 86 ? 9.628 -10.282 7.637 1.00 97.38 86 ILE A CA 1
ATOM 680 C C . ILE A 1 86 ? 9.591 -10.103 9.156 1.00 97.38 86 ILE A C 1
ATOM 682 O O . ILE A 1 86 ? 8.856 -10.809 9.844 1.00 97.38 86 ILE A O 1
ATOM 686 N N . TRP A 1 87 ? 10.331 -9.122 9.680 1.00 97.75 87 TRP A N 1
ATOM 687 C CA . TRP A 1 87 ? 10.353 -8.839 11.113 1.00 97.75 87 TRP A CA 1
ATOM 688 C C . TRP A 1 87 ? 8.957 -8.508 11.651 1.00 97.75 87 TRP A C 1
ATOM 690 O O . TRP A 1 87 ? 8.579 -9.021 12.702 1.00 97.75 87 TRP A O 1
ATOM 700 N N . MET A 1 88 ? 8.176 -7.692 10.937 1.00 97.94 88 MET A N 1
ATOM 701 C CA . MET A 1 88 ? 6.822 -7.328 11.357 1.00 97.94 88 MET A CA 1
ATOM 702 C C . MET A 1 88 ? 5.882 -8.537 11.331 1.00 97.94 88 MET A C 1
ATOM 704 O O . MET A 1 88 ? 5.162 -8.770 12.301 1.00 97.94 88 MET A O 1
ATOM 708 N N . ARG A 1 89 ? 5.936 -9.346 10.266 1.00 97.12 89 ARG A N 1
ATOM 709 C CA . ARG A 1 89 ? 5.182 -10.605 10.148 1.00 97.12 89 ARG A CA 1
ATOM 710 C C . ARG A 1 89 ? 5.471 -11.531 11.325 1.00 97.12 89 ARG A C 1
ATOM 712 O O . ARG A 1 89 ? 4.545 -12.030 11.967 1.00 97.12 89 ARG A O 1
ATOM 719 N N . ASP A 1 90 ? 6.750 -11.730 11.638 1.00 97.56 90 ASP A N 1
ATOM 720 C CA . ASP A 1 90 ? 7.187 -12.571 12.754 1.00 97.56 90 ASP A CA 1
ATOM 721 C C . ASP A 1 90 ? 6.739 -11.980 14.096 1.00 97.56 90 ASP A C 1
ATOM 723 O O . ASP A 1 90 ? 6.302 -12.711 14.982 1.00 97.56 90 ASP A O 1
ATOM 727 N N . LYS A 1 91 ? 6.811 -10.654 14.268 1.00 97.81 91 LYS A N 1
ATOM 728 C CA . LYS A 1 91 ? 6.343 -9.981 15.486 1.00 97.81 91 LYS A CA 1
ATOM 729 C C . LYS A 1 91 ? 4.849 -10.156 15.708 1.00 97.81 91 LYS A C 1
ATOM 731 O O . LYS A 1 91 ? 4.475 -10.521 16.820 1.00 97.81 91 LYS A O 1
ATOM 736 N N . ILE A 1 92 ? 4.027 -9.953 14.681 1.00 97.56 92 ILE A N 1
ATOM 737 C CA . ILE A 1 92 ? 2.578 -10.175 14.753 1.00 97.56 92 ILE A CA 1
ATOM 738 C C . ILE A 1 92 ? 2.290 -11.637 15.103 1.00 97.56 92 ILE A C 1
ATOM 740 O O . ILE A 1 92 ? 1.577 -11.901 16.066 1.00 97.56 92 ILE A O 1
ATOM 744 N N . SER A 1 93 ? 2.910 -12.580 14.388 1.00 96.75 93 SER A N 1
ATOM 745 C CA . SER A 1 93 ? 2.683 -14.019 14.583 1.00 96.75 93 SER A CA 1
ATOM 746 C C . SER A 1 93 ? 3.070 -14.482 15.992 1.00 96.75 93 SER A C 1
ATOM 748 O O . SER A 1 93 ? 2.311 -15.186 16.652 1.00 96.75 93 SER A O 1
ATOM 750 N N . ASN A 1 94 ? 4.224 -14.034 16.494 1.00 97.88 94 ASN A N 1
ATOM 751 C CA . ASN A 1 94 ? 4.726 -14.389 17.826 1.00 97.88 94 ASN A CA 1
ATOM 752 C C . ASN A 1 94 ? 3.976 -13.698 18.979 1.00 97.88 94 ASN A C 1
ATOM 754 O O . ASN A 1 94 ? 4.242 -14.006 20.136 1.00 97.88 94 ASN A O 1
ATOM 758 N N . ASN A 1 95 ? 3.101 -12.733 18.683 1.00 98.00 95 ASN A N 1
ATOM 759 C CA . ASN A 1 95 ? 2.331 -11.967 19.670 1.00 98.00 95 ASN A CA 1
ATOM 760 C C . ASN A 1 95 ? 0.846 -11.916 19.270 1.00 98.00 95 ASN A C 1
ATOM 762 O O . ASN A 1 95 ? 0.178 -10.902 19.480 1.00 98.00 95 ASN A O 1
ATOM 766 N N . ALA A 1 96 ? 0.340 -12.981 18.641 1.00 97.06 96 ALA A N 1
ATOM 767 C CA . ALA A 1 96 ? -1.036 -13.055 18.150 1.00 97.06 96 ALA A CA 1
ATOM 768 C C . ALA A 1 96 ? -2.077 -12.879 19.275 1.00 97.06 96 ALA A C 1
ATOM 770 O O . ALA A 1 96 ? -3.155 -12.337 19.056 1.00 97.06 96 ALA A O 1
ATOM 771 N N . ASP A 1 97 ? -1.723 -13.268 20.498 1.00 97.06 97 ASP A N 1
ATOM 772 C CA . ASP A 1 97 ? -2.516 -13.128 21.722 1.00 97.06 97 ASP A CA 1
ATOM 773 C C . ASP A 1 97 ? -2.687 -11.674 22.200 1.00 97.06 97 ASP A C 1
ATOM 775 O O . ASP A 1 97 ? -3.563 -11.383 23.014 1.00 97.06 97 ASP A O 1
ATOM 779 N N . CYS A 1 98 ? -1.885 -10.738 21.687 1.00 95.88 98 CYS A N 1
ATOM 780 C CA . CYS A 1 98 ? -2.024 -9.313 21.989 1.00 95.88 98 CYS A CA 1
ATOM 781 C C . CYS A 1 98 ? -3.206 -8.645 21.266 1.00 95.88 98 CYS A C 1
ATOM 783 O O . CYS A 1 98 ? -3.518 -7.487 21.565 1.00 95.88 98 CYS A O 1
ATOM 785 N N . PHE A 1 99 ? -3.828 -9.327 20.303 1.00 96.81 99 PHE A N 1
ATOM 786 C CA . PHE A 1 99 ? -4.920 -8.793 19.498 1.00 96.81 99 PHE A CA 1
ATOM 787 C C . PHE A 1 99 ? -6.269 -9.263 20.046 1.00 96.81 99 PHE A C 1
ATOM 789 O O . PHE A 1 99 ? -6.435 -10.403 20.466 1.00 96.81 99 PHE A O 1
ATOM 796 N N . SER A 1 100 ? -7.259 -8.367 20.049 1.00 92.12 100 SER A N 1
ATOM 797 C CA . SER A 1 100 ? -8.616 -8.690 20.524 1.00 92.12 100 SER A CA 1
ATOM 798 C C . SER A 1 100 ? -9.436 -9.519 19.524 1.00 92.12 100 SER A C 1
ATOM 800 O O . SER A 1 100 ? -10.522 -9.995 19.851 1.00 92.12 100 SER A O 1
ATOM 802 N N . GLY A 1 101 ? -8.922 -9.680 18.305 1.00 90.75 101 GLY A N 1
ATOM 803 C CA . GLY A 1 101 ? -9.483 -10.483 17.226 1.00 90.75 101 GLY A CA 1
ATOM 804 C C . GLY A 1 101 ? -8.359 -11.120 16.414 1.00 90.75 101 GLY A C 1
ATOM 805 O O . GLY A 1 101 ? -7.292 -11.404 16.957 1.00 90.75 101 GLY A O 1
ATOM 806 N N . ASN A 1 102 ? -8.582 -11.319 15.116 1.00 94.19 102 ASN A N 1
ATOM 807 C CA . ASN A 1 102 ? -7.532 -11.826 14.238 1.00 94.19 102 ASN A CA 1
ATOM 808 C C . ASN A 1 102 ? -6.360 -10.828 14.189 1.00 94.19 102 ASN A C 1
ATOM 810 O O . ASN A 1 102 ? -6.599 -9.624 14.052 1.00 94.19 102 ASN A O 1
ATOM 814 N N . PRO A 1 103 ? -5.106 -11.296 14.313 1.00 97.00 103 PRO A N 1
ATOM 815 C CA . PRO A 1 103 ? -3.946 -10.449 14.084 1.00 97.00 103 PRO A CA 1
ATOM 816 C C . PRO A 1 103 ? -3.939 -9.901 12.647 1.00 97.00 103 PRO A C 1
ATOM 818 O O . PRO A 1 103 ? -4.432 -10.583 11.748 1.00 97.00 103 PRO A O 1
ATOM 821 N N . PRO A 1 104 ? -3.359 -8.711 12.412 1.00 97.25 104 PRO A N 1
ATOM 822 C CA . PRO A 1 104 ? -3.277 -8.135 11.077 1.00 97.25 104 PRO A CA 1
ATOM 823 C C . PRO A 1 104 ? -2.492 -9.027 10.119 1.00 97.25 104 PRO A C 1
ATOM 825 O O . PRO A 1 104 ? -1.394 -9.487 10.439 1.00 97.25 104 PRO A O 1
ATOM 828 N N . GLU A 1 105 ? -3.004 -9.186 8.905 1.00 97.69 105 GLU A N 1
ATOM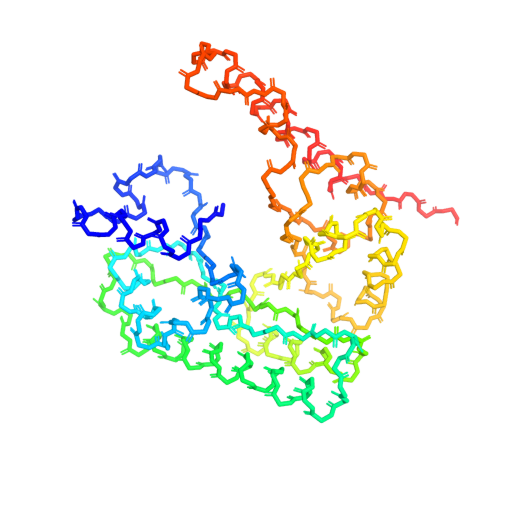 829 C CA . GLU A 1 105 ? -2.261 -9.812 7.815 1.00 97.69 105 GLU A CA 1
ATOM 830 C C . GLU A 1 105 ? -1.307 -8.808 7.146 1.00 97.69 105 GLU A C 1
ATOM 832 O O . GLU A 1 105 ? -1.548 -7.596 7.107 1.00 97.69 105 GLU A O 1
ATOM 837 N N . ILE A 1 106 ? -0.191 -9.312 6.613 1.00 98.00 106 ILE A N 1
ATOM 838 C CA . ILE A 1 106 ? 0.834 -8.483 5.971 1.00 98.00 106 ILE A CA 1
ATOM 839 C C . ILE A 1 106 ? 0.592 -8.387 4.469 1.00 98.00 106 ILE A C 1
ATOM 841 O O . ILE A 1 106 ? 0.420 -9.394 3.787 1.00 98.00 106 ILE A O 1
ATOM 845 N N . ILE A 1 107 ? 0.670 -7.159 3.959 1.00 98.25 107 ILE A N 1
ATOM 846 C CA . ILE A 1 107 ? 0.622 -6.841 2.534 1.00 98.25 107 ILE A CA 1
ATOM 847 C C . ILE A 1 107 ? 1.986 -6.258 2.132 1.00 98.25 107 ILE A C 1
ATOM 849 O O . ILE A 1 107 ? 2.300 -5.128 2.519 1.00 98.25 107 ILE A O 1
ATOM 853 N N . PRO A 1 108 ? 2.827 -6.999 1.389 1.00 97.12 108 PRO A N 1
ATOM 854 C CA . PRO A 1 108 ? 4.151 -6.527 0.993 1.00 97.12 108 PRO A CA 1
ATOM 855 C C . PRO A 1 108 ? 4.090 -5.337 0.035 1.00 97.12 108 PRO A C 1
ATOM 857 O O . PRO A 1 108 ? 3.333 -5.347 -0.935 1.00 97.12 108 PRO A O 1
ATOM 860 N N . LEU A 1 109 ? 4.947 -4.342 0.266 1.00 96.38 109 LEU A N 1
ATOM 861 C CA . LEU A 1 109 ? 5.188 -3.243 -0.667 1.00 96.38 109 LEU A CA 1
ATOM 862 C C . LEU A 1 109 ? 6.329 -3.616 -1.617 1.00 96.38 109 LEU A C 1
ATOM 864 O O . LEU A 1 109 ? 7.482 -3.683 -1.196 1.00 96.38 109 LEU A O 1
ATOM 868 N N . ILE A 1 110 ? 6.009 -3.836 -2.891 1.00 94.88 110 ILE A N 1
ATOM 869 C CA . ILE A 1 110 ? 6.998 -4.113 -3.935 1.00 94.88 110 ILE A CA 1
ATOM 870 C C . ILE A 1 110 ? 7.862 -2.869 -4.142 1.00 94.88 110 ILE A C 1
ATOM 872 O O . ILE A 1 110 ? 7.357 -1.757 -4.338 1.00 94.88 110 ILE A O 1
ATOM 876 N N . LYS A 1 111 ? 9.178 -3.077 -4.116 1.00 91.88 111 LYS A N 1
ATOM 877 C CA . LYS A 1 111 ? 10.195 -2.073 -4.435 1.00 91.88 111 LYS A CA 1
ATOM 878 C C . LYS A 1 111 ? 11.045 -2.540 -5.602 1.00 91.88 111 LYS A C 1
ATOM 880 O O . LYS A 1 111 ? 11.037 -3.713 -5.957 1.00 91.88 111 LYS A O 1
ATOM 885 N N . GLY A 1 112 ? 11.801 -1.601 -6.154 1.00 89.50 112 GLY A N 1
ATOM 886 C CA . GLY A 1 112 ? 12.712 -1.858 -7.257 1.00 89.50 112 GLY A CA 1
ATOM 887 C C . GLY A 1 112 ? 12.250 -1.237 -8.568 1.00 89.50 112 GLY A C 1
ATOM 888 O O . GLY A 1 112 ? 11.060 -1.062 -8.846 1.00 89.50 112 GLY A O 1
ATOM 889 N N . THR A 1 113 ? 13.249 -0.889 -9.359 1.00 87.06 113 THR A N 1
ATOM 890 C CA . THR A 1 113 ? 13.171 -0.366 -10.723 1.00 87.06 113 THR A CA 1
ATOM 891 C C . THR A 1 113 ? 13.420 -1.443 -11.774 1.00 87.06 113 THR A C 1
ATOM 893 O O . THR A 1 113 ? 13.068 -1.248 -12.930 1.00 87.06 113 THR A O 1
ATOM 896 N N . THR A 1 114 ? 13.985 -2.587 -11.380 1.00 89.31 114 THR A N 1
ATOM 897 C CA . THR A 1 114 ? 14.243 -3.728 -12.265 1.00 89.31 114 THR A CA 1
ATOM 898 C C . THR A 1 114 ? 13.486 -4.970 -11.802 1.00 89.31 114 THR A C 1
ATOM 900 O O . THR A 1 114 ? 13.069 -5.070 -10.645 1.00 89.31 114 THR A O 1
ATOM 903 N N . GLU A 1 115 ? 13.329 -5.941 -12.700 1.00 91.31 115 GLU A N 1
ATOM 904 C CA . GLU A 1 115 ? 12.780 -7.262 -12.379 1.00 91.31 115 GLU A CA 1
ATOM 905 C C . GLU A 1 115 ? 13.572 -7.948 -11.253 1.00 91.31 115 GLU A C 1
ATOM 907 O O . GLU A 1 115 ? 12.989 -8.435 -10.284 1.00 91.31 115 GLU A O 1
ATOM 912 N N . GLU A 1 116 ? 14.906 -7.930 -11.334 1.00 91.06 116 GLU A N 1
ATOM 913 C CA . GLU A 1 116 ? 15.777 -8.567 -10.342 1.00 91.06 116 GLU A CA 1
ATOM 914 C C . GLU A 1 116 ? 15.605 -7.970 -8.940 1.00 91.06 116 GLU A C 1
ATOM 916 O O . GLU A 1 116 ? 15.595 -8.714 -7.958 1.00 91.06 116 GLU A O 1
ATOM 921 N N . GLU A 1 117 ? 15.426 -6.648 -8.848 1.00 92.88 117 GLU A N 1
ATOM 922 C CA . GLU A 1 117 ? 15.162 -5.948 -7.587 1.00 92.88 117 GLU A CA 1
ATOM 923 C C . GLU A 1 117 ? 13.768 -6.292 -7.020 1.00 92.88 117 GLU A C 1
ATOM 925 O O . GLU A 1 117 ? 13.594 -6.327 -5.800 1.00 92.88 117 GLU A O 1
ATOM 930 N N . ARG A 1 118 ? 12.780 -6.564 -7.887 1.00 94.50 118 ARG A N 1
ATOM 931 C CA . ARG A 1 118 ? 11.385 -6.860 -7.510 1.00 94.50 118 ARG A CA 1
ATOM 932 C C . ARG A 1 118 ? 11.161 -8.323 -7.133 1.00 94.50 118 ARG A C 1
ATOM 934 O O . ARG A 1 118 ? 10.364 -8.601 -6.237 1.00 94.50 118 ARG A O 1
ATOM 941 N N . ARG A 1 119 ? 11.881 -9.256 -7.760 1.00 95.81 119 ARG A N 1
ATOM 942 C CA . ARG A 1 119 ? 11.724 -10.709 -7.568 1.00 95.81 119 ARG A CA 1
ATOM 943 C C . ARG A 1 119 ? 11.686 -11.155 -6.094 1.00 95.81 119 ARG A C 1
ATOM 945 O O . ARG A 1 119 ? 10.764 -11.893 -5.747 1.00 95.81 119 ARG A O 1
ATOM 952 N N . PRO A 1 120 ? 12.567 -10.681 -5.189 1.00 96.75 120 PRO A N 1
ATOM 953 C CA . PRO A 1 120 ? 12.498 -11.065 -3.777 1.00 96.75 120 PRO A CA 1
ATOM 954 C C . PRO A 1 120 ? 11.186 -10.668 -3.078 1.00 96.75 120 PRO A C 1
ATOM 956 O O . PRO A 1 120 ? 10.770 -11.323 -2.124 1.00 96.75 120 PRO A O 1
ATOM 959 N N . PHE A 1 121 ? 10.513 -9.605 -3.535 1.00 96.81 121 PHE A N 1
ATOM 960 C CA . PHE A 1 121 ? 9.208 -9.202 -3.000 1.00 96.81 121 PHE A CA 1
ATOM 961 C C . PHE A 1 121 ? 8.096 -10.143 -3.457 1.00 96.81 121 PHE A C 1
ATOM 963 O O . PHE A 1 121 ? 7.203 -10.441 -2.664 1.00 96.81 121 PHE A O 1
ATOM 970 N N . TYR A 1 122 ? 8.161 -10.642 -4.694 1.00 96.81 122 TYR A N 1
ATOM 971 C CA . TYR A 1 122 ? 7.224 -11.651 -5.190 1.00 96.81 122 TYR A CA 1
ATOM 972 C C . TYR A 1 122 ? 7.373 -12.962 -4.422 1.00 96.81 122 TYR A C 1
ATOM 974 O O . TYR A 1 122 ? 6.385 -13.501 -3.926 1.00 96.81 122 TYR A O 1
ATOM 982 N N . GLU A 1 123 ? 8.613 -13.425 -4.248 1.00 96.56 123 GLU A N 1
ATOM 983 C CA . GLU A 1 123 ? 8.920 -14.619 -3.458 1.00 96.56 123 GLU A CA 1
ATOM 984 C C . GLU A 1 123 ? 8.431 -14.462 -2.014 1.00 96.56 123 GLU A C 1
ATOM 986 O O . GLU A 1 123 ? 7.791 -15.361 -1.470 1.00 96.56 123 GLU A O 1
ATOM 991 N N . LEU A 1 124 ? 8.670 -13.302 -1.388 1.00 96.62 124 LEU A N 1
ATOM 992 C CA . LEU A 1 124 ? 8.159 -13.019 -0.049 1.00 96.62 124 LEU A CA 1
ATOM 993 C C . LEU A 1 124 ? 6.627 -13.078 -0.004 1.00 96.62 124 LEU A C 1
ATOM 995 O O . LEU A 1 124 ? 6.087 -13.722 0.893 1.00 96.62 124 LEU A O 1
ATOM 999 N N . ALA A 1 125 ? 5.939 -12.433 -0.950 1.00 96.81 125 ALA A N 1
ATOM 1000 C CA . ALA A 1 125 ? 4.480 -12.407 -1.003 1.00 96.81 125 ALA A CA 1
ATOM 1001 C C . ALA A 1 125 ? 3.887 -13.818 -1.120 1.00 96.81 125 ALA A C 1
ATOM 1003 O O . ALA A 1 125 ? 2.984 -14.160 -0.359 1.00 96.81 125 ALA A O 1
ATOM 1004 N N . GLN A 1 126 ? 4.445 -14.663 -1.990 1.00 95.44 126 GLN A N 1
ATOM 1005 C CA . GLN A 1 126 ? 4.034 -16.064 -2.105 1.00 95.44 126 GLN A CA 1
ATOM 1006 C C . GLN A 1 126 ? 4.317 -16.855 -0.824 1.00 95.44 126 GLN A C 1
ATOM 1008 O O . GLN A 1 126 ? 3.446 -17.571 -0.335 1.00 95.44 126 GLN A O 1
ATOM 1013 N N . ASN A 1 127 ? 5.513 -16.698 -0.250 1.00 95.38 127 ASN A N 1
ATOM 1014 C CA . ASN A 1 127 ? 5.938 -17.440 0.937 1.00 95.38 127 ASN A CA 1
ATOM 1015 C C . ASN A 1 127 ? 5.093 -17.129 2.176 1.00 95.38 127 ASN A C 1
ATOM 1017 O O . ASN A 1 127 ? 4.899 -18.005 3.019 1.00 95.38 127 ASN A O 1
ATOM 1021 N N . ILE A 1 128 ? 4.611 -15.891 2.314 1.00 94.50 128 ILE A N 1
ATOM 1022 C CA . ILE A 1 128 ? 3.720 -15.515 3.420 1.00 94.50 128 ILE A CA 1
ATOM 1023 C C . ILE A 1 128 ? 2.239 -15.713 3.084 1.00 94.50 128 ILE A C 1
ATOM 1025 O O . ILE A 1 128 ? 1.405 -15.449 3.944 1.00 94.50 128 ILE A O 1
ATOM 1029 N N . GLY A 1 129 ? 1.911 -16.161 1.865 1.00 94.44 129 GLY A N 1
ATOM 1030 C CA . GLY A 1 129 ? 0.532 -16.294 1.398 1.00 94.44 129 GLY A CA 1
ATOM 1031 C C . GLY A 1 129 ? -0.216 -14.961 1.381 1.00 94.44 129 GLY A C 1
ATOM 1032 O O . GLY A 1 129 ? -1.384 -14.920 1.754 1.00 94.44 129 GLY A O 1
ATOM 1033 N N . ALA A 1 130 ? 0.465 -13.869 1.016 1.00 95.19 130 ALA A N 1
ATOM 1034 C CA . ALA A 1 130 ? -0.128 -12.537 1.024 1.00 95.19 130 ALA A CA 1
ATOM 1035 C C . ALA A 1 130 ? -1.349 -12.481 0.085 1.00 95.19 130 ALA A C 1
ATOM 1037 O O . ALA A 1 130 ? -1.261 -12.971 -1.044 1.00 95.19 130 ALA A O 1
ATOM 1038 N N . PRO A 1 131 ? -2.459 -11.839 0.494 1.00 93.75 131 PRO A N 1
ATOM 1039 C CA . PRO A 1 131 ? -3.663 -11.747 -0.338 1.00 93.75 131 PRO A CA 1
ATOM 1040 C C . PRO A 1 131 ? -3.443 -10.888 -1.591 1.00 93.75 131 PRO A C 1
ATOM 1042 O O . PRO A 1 131 ? -4.112 -11.064 -2.604 1.00 93.75 131 PRO A O 1
ATOM 1045 N N . MET A 1 132 ? -2.509 -9.942 -1.506 1.00 96.06 132 MET A N 1
ATOM 1046 C CA . MET A 1 132 ? -2.030 -9.114 -2.603 1.00 96.06 132 MET A CA 1
ATOM 1047 C C . MET A 1 132 ? -0.657 -8.545 -2.243 1.00 96.06 132 MET A C 1
ATOM 1049 O O . MET A 1 132 ? -0.253 -8.547 -1.076 1.00 96.06 132 MET A O 1
ATOM 1053 N N . ALA A 1 133 ? 0.029 -7.988 -3.233 1.00 97.19 133 ALA A N 1
ATOM 1054 C CA . ALA A 1 133 ? 1.130 -7.060 -3.014 1.00 97.19 133 ALA A CA 1
ATOM 1055 C C . ALA A 1 133 ? 0.704 -5.640 -3.405 1.00 97.19 133 ALA A C 1
ATOM 1057 O O . ALA A 1 133 ? -0.288 -5.449 -4.107 1.00 97.19 133 ALA A O 1
ATOM 1058 N N . VAL A 1 134 ? 1.440 -4.625 -2.956 1.00 97.06 134 VAL A N 1
ATOM 1059 C CA . VAL A 1 134 ? 1.155 -3.224 -3.299 1.00 97.06 134 VAL A CA 1
ATOM 1060 C C . VAL A 1 134 ? 2.340 -2.533 -3.953 1.00 97.06 134 VAL A C 1
ATOM 1062 O O . VAL A 1 134 ? 3.491 -2.866 -3.681 1.00 97.06 134 VAL A O 1
ATOM 1065 N N . PHE A 1 135 ? 2.058 -1.538 -4.793 1.00 95.62 135 PHE A N 1
ATOM 1066 C CA . PHE A 1 135 ? 3.053 -0.712 -5.473 1.00 95.62 135 PHE A CA 1
ATOM 1067 C C . PHE A 1 135 ? 2.761 0.783 -5.291 1.00 95.62 135 PHE A C 1
ATOM 1069 O O . PHE A 1 135 ? 1.614 1.235 -5.359 1.00 95.62 135 PHE A O 1
ATOM 1076 N N . TYR A 1 136 ? 3.804 1.577 -5.032 1.00 93.50 136 TYR A N 1
ATOM 1077 C CA . TYR A 1 136 ? 3.663 3.000 -4.712 1.00 93.50 136 TYR A CA 1
ATOM 1078 C C . TYR A 1 136 ? 3.615 3.873 -5.974 1.00 93.50 136 TYR A C 1
ATOM 1080 O O . TYR A 1 136 ? 4.610 4.454 -6.398 1.00 93.50 136 TYR A O 1
ATOM 1088 N N . ALA A 1 137 ? 2.424 4.007 -6.555 1.00 93.50 137 ALA A N 1
ATOM 1089 C CA . ALA A 1 137 ? 2.162 4.825 -7.738 1.00 93.50 137 ALA A CA 1
ATOM 1090 C C . ALA A 1 137 ? 2.274 6.345 -7.492 1.00 93.50 137 ALA A C 1
ATOM 1092 O O . ALA A 1 137 ? 2.484 7.107 -8.436 1.00 93.50 137 ALA A O 1
ATOM 1093 N N . ALA A 1 138 ? 2.168 6.821 -6.244 1.00 90.44 138 ALA A N 1
ATOM 1094 C CA . ALA A 1 138 ? 2.196 8.261 -5.957 1.00 90.44 138 ALA A CA 1
ATOM 1095 C C . ALA A 1 138 ? 3.479 8.950 -6.467 1.00 90.44 138 ALA A C 1
ATOM 1097 O O . ALA A 1 138 ? 3.435 10.104 -6.896 1.00 90.44 138 ALA A O 1
ATOM 1098 N N . GLN A 1 139 ? 4.616 8.241 -6.462 1.00 87.12 139 GLN A N 1
ATOM 1099 C CA . GLN A 1 139 ? 5.917 8.782 -6.875 1.00 87.12 139 GLN A CA 1
ATOM 1100 C C . GLN A 1 139 ? 5.943 9.287 -8.328 1.00 87.12 139 GLN A C 1
ATOM 1102 O O . GLN A 1 139 ? 6.672 10.229 -8.641 1.00 87.12 139 GLN A O 1
ATOM 1107 N N . TYR A 1 140 ? 5.099 8.723 -9.197 1.00 90.31 140 TYR A N 1
ATOM 1108 C CA . TYR A 1 140 ? 4.976 9.111 -10.607 1.00 90.31 140 TYR A CA 1
ATOM 1109 C C . TYR A 1 140 ? 4.238 10.442 -10.790 1.00 90.31 140 TYR A C 1
ATOM 1111 O O . TYR A 1 140 ? 4.269 11.026 -11.875 1.00 90.31 140 TYR A O 1
ATOM 1119 N N . PHE A 1 141 ? 3.598 10.940 -9.728 1.00 89.12 141 PHE A N 1
ATOM 1120 C CA . PHE A 1 141 ? 2.790 12.155 -9.754 1.00 89.12 141 PHE A CA 1
ATOM 1121 C C . PHE A 1 141 ? 3.361 13.296 -8.901 1.00 89.12 141 PHE A C 1
ATOM 1123 O O . PHE A 1 141 ? 2.936 14.442 -9.033 1.00 89.12 141 PHE A O 1
ATOM 1130 N N . THR A 1 142 ? 4.375 13.025 -8.071 1.00 81.31 142 THR A N 1
ATOM 1131 C CA . THR A 1 142 ? 5.006 14.031 -7.198 1.00 81.31 142 THR A CA 1
ATOM 1132 C C . THR A 1 142 ? 5.700 15.156 -7.977 1.00 81.31 142 THR A C 1
ATOM 1134 O O . THR A 1 142 ? 5.768 16.287 -7.501 1.00 81.31 142 THR A O 1
ATOM 1137 N N . ARG A 1 143 ? 6.236 14.868 -9.173 1.00 80.38 143 ARG A N 1
ATOM 1138 C CA . ARG A 1 143 ? 6.972 15.832 -10.019 1.00 80.38 143 ARG A CA 1
ATOM 1139 C C . ARG A 1 143 ? 6.453 15.852 -11.461 1.00 80.38 143 ARG A C 1
ATOM 1141 O O . ARG A 1 143 ? 7.226 15.714 -12.405 1.00 80.38 143 ARG A O 1
ATOM 1148 N N . GLY A 1 144 ? 5.142 16.008 -11.624 1.00 84.50 144 GLY A N 1
ATOM 1149 C CA . GLY A 1 144 ? 4.476 16.055 -12.931 1.00 84.50 144 GLY A CA 1
ATOM 1150 C C . GLY A 1 144 ? 3.622 14.819 -13.189 1.00 84.50 144 GLY A C 1
ATOM 1151 O O . GLY A 1 144 ? 3.315 14.081 -12.267 1.00 84.50 144 GLY A O 1
ATOM 1152 N N . ASN A 1 145 ? 3.201 14.601 -14.434 1.00 89.06 145 ASN A N 1
ATOM 1153 C CA . ASN A 1 145 ? 2.360 13.462 -14.797 1.00 89.06 145 ASN A CA 1
ATOM 1154 C C . ASN A 1 145 ? 3.173 12.413 -15.564 1.00 89.06 145 ASN A C 1
ATOM 1156 O O . ASN A 1 145 ? 3.339 12.542 -16.775 1.00 89.06 145 ASN A O 1
ATOM 1160 N N . LYS A 1 146 ? 3.660 11.379 -14.871 1.00 92.38 146 LYS A N 1
ATOM 1161 C CA . LYS A 1 146 ? 4.436 10.282 -15.471 1.00 92.38 146 LYS A CA 1
ATOM 1162 C C . LYS A 1 146 ? 3.613 9.001 -15.651 1.00 92.38 146 LYS A C 1
ATOM 1164 O O . LYS A 1 146 ? 4.112 7.910 -15.401 1.00 92.38 146 LYS A O 1
ATOM 1169 N N . ILE A 1 147 ? 2.351 9.126 -16.070 1.00 93.88 147 ILE A N 1
ATOM 1170 C CA . ILE A 1 147 ? 1.453 7.971 -16.242 1.00 93.88 147 ILE A CA 1
ATOM 1171 C C . ILE A 1 147 ? 2.023 6.913 -17.196 1.00 93.88 147 ILE A C 1
ATOM 1173 O O . ILE A 1 147 ? 1.954 5.742 -16.869 1.00 93.88 147 ILE A O 1
ATOM 1177 N N . LEU A 1 148 ? 2.651 7.304 -18.309 1.00 95.19 148 LEU A N 1
ATOM 1178 C CA . LEU A 1 148 ? 3.239 6.339 -19.248 1.00 95.19 148 LEU A CA 1
ATOM 1179 C C . LEU A 1 148 ? 4.359 5.517 -18.594 1.00 95.19 148 LEU A C 1
ATOM 1181 O O . LEU A 1 148 ? 4.357 4.303 -18.707 1.00 95.19 148 LEU A O 1
ATOM 1185 N N . GLN A 1 149 ? 5.234 6.166 -17.815 1.00 93.94 149 GLN A N 1
ATOM 1186 C CA . GLN A 1 149 ? 6.288 5.472 -17.066 1.00 93.94 149 GLN A CA 1
ATOM 1187 C C . GLN A 1 149 ? 5.696 4.502 -16.028 1.00 93.94 149 GLN A C 1
ATOM 1189 O O . GLN A 1 149 ? 6.214 3.410 -15.846 1.00 93.94 149 GLN A O 1
ATOM 1194 N N . LEU A 1 150 ? 4.599 4.886 -15.360 1.00 94.69 150 LEU A N 1
ATOM 1195 C CA . LEU A 1 150 ? 3.890 3.985 -14.448 1.00 94.69 150 LEU A CA 1
ATOM 1196 C C . LEU A 1 150 ? 3.318 2.774 -15.195 1.00 94.69 150 LEU A C 1
ATOM 1198 O O . LEU A 1 150 ? 3.443 1.666 -14.694 1.00 94.69 150 LEU A O 1
ATOM 1202 N N . LEU A 1 151 ? 2.689 2.974 -16.355 1.00 95.94 151 LEU A N 1
ATOM 1203 C CA . LEU A 1 151 ? 2.120 1.875 -17.138 1.00 95.94 151 LEU A CA 1
ATOM 1204 C C . LEU A 1 151 ? 3.205 0.903 -17.614 1.00 95.94 151 LEU A C 1
ATOM 1206 O O . LEU A 1 151 ? 3.024 -0.296 -17.447 1.00 95.94 151 LEU A O 1
ATOM 1210 N N . ASP A 1 152 ? 4.348 1.404 -18.089 1.00 95.00 152 ASP A N 1
ATOM 1211 C CA . ASP A 1 152 ? 5.489 0.561 -18.476 1.00 95.00 152 ASP A CA 1
ATOM 1212 C C . ASP A 1 152 ? 6.020 -0.263 -17.286 1.00 95.00 152 ASP A C 1
ATOM 1214 O O . ASP A 1 152 ? 6.311 -1.453 -17.412 1.00 95.00 152 ASP A O 1
ATOM 1218 N N . ASP A 1 153 ? 6.114 0.349 -16.100 1.00 95.19 153 ASP A N 1
ATOM 1219 C CA . ASP A 1 153 ? 6.532 -0.347 -14.880 1.00 95.19 153 ASP A CA 1
ATOM 1220 C C . ASP A 1 153 ? 5.510 -1.398 -14.422 1.00 95.19 153 ASP A C 1
ATOM 1222 O O . ASP A 1 153 ? 5.900 -2.475 -13.968 1.00 95.19 153 ASP A O 1
ATOM 1226 N N . LEU A 1 154 ? 4.211 -1.105 -14.538 1.00 95.88 154 LEU A N 1
ATOM 1227 C CA . LEU A 1 154 ? 3.142 -2.047 -14.205 1.00 95.88 154 LEU A CA 1
ATOM 1228 C C . LEU A 1 154 ? 3.091 -3.214 -15.187 1.00 95.88 154 LEU A C 1
ATOM 1230 O O . LEU A 1 154 ? 2.925 -4.342 -14.745 1.00 95.88 154 LEU A O 1
ATOM 1234 N N . GLU A 1 155 ? 3.291 -2.963 -16.477 1.00 95.56 155 GLU A N 1
ATOM 1235 C CA . GLU A 1 155 ? 3.406 -3.997 -17.507 1.00 95.56 155 GLU A CA 1
ATOM 1236 C C . GLU A 1 155 ? 4.620 -4.899 -17.237 1.00 95.56 155 GLU A C 1
ATOM 1238 O O . GLU A 1 155 ? 4.538 -6.123 -17.316 1.00 95.56 155 GLU A O 1
ATOM 1243 N N . ASN A 1 156 ? 5.758 -4.322 -16.834 1.00 94.94 156 ASN A N 1
ATOM 1244 C CA . ASN A 1 156 ? 6.912 -5.117 -16.422 1.00 94.94 156 ASN A CA 1
ATOM 1245 C C . ASN A 1 156 ? 6.611 -5.970 -15.178 1.00 94.94 156 ASN A C 1
ATOM 1247 O O . ASN A 1 156 ? 7.033 -7.122 -15.121 1.00 94.94 156 ASN A O 1
ATOM 1251 N N . ILE A 1 157 ? 5.881 -5.438 -14.193 1.00 95.81 157 ILE A N 1
ATOM 1252 C CA . ILE A 1 157 ? 5.428 -6.230 -13.042 1.00 95.81 157 ILE A CA 1
ATOM 1253 C C . ILE A 1 157 ? 4.476 -7.337 -13.502 1.00 95.81 157 ILE A C 1
ATOM 1255 O O . ILE A 1 157 ? 4.612 -8.465 -13.042 1.00 95.81 157 ILE A O 1
ATOM 1259 N N . ASP A 1 158 ? 3.546 -7.040 -14.406 1.00 94.81 158 ASP A N 1
ATOM 1260 C CA . ASP A 1 158 ? 2.540 -7.992 -14.865 1.00 94.81 158 ASP A CA 1
ATOM 1261 C C . ASP A 1 158 ? 3.155 -9.214 -15.550 1.00 94.81 158 ASP A C 1
ATOM 1263 O O . ASP A 1 158 ? 2.791 -10.348 -15.241 1.00 94.81 158 ASP A O 1
ATOM 1267 N N . ASN A 1 159 ? 4.170 -8.977 -16.382 1.00 94.56 159 ASN A N 1
ATOM 1268 C CA . ASN A 1 159 ? 4.883 -10.014 -17.121 1.00 94.56 159 ASN A CA 1
ATOM 1269 C C . ASN A 1 159 ? 5.815 -10.887 -16.257 1.00 94.56 159 ASN A C 1
ATOM 1271 O O . ASN A 1 159 ? 6.200 -11.970 -16.692 1.00 94.56 159 ASN A O 1
ATOM 1275 N N . ASN A 1 160 ? 6.208 -10.429 -15.061 1.00 94.50 160 ASN A N 1
ATOM 1276 C CA . ASN A 1 160 ? 7.235 -11.096 -14.245 1.00 94.50 160 ASN A CA 1
ATOM 1277 C C . ASN A 1 160 ? 6.751 -11.550 -12.862 1.00 94.50 160 ASN A C 1
ATOM 1279 O O . ASN A 1 160 ? 7.383 -12.396 -12.226 1.00 94.50 160 ASN A O 1
ATOM 1283 N N . ALA A 1 161 ? 5.653 -10.986 -12.360 1.00 94.31 161 ALA A N 1
ATOM 1284 C CA . ALA A 1 161 ? 5.062 -11.412 -11.104 1.00 94.31 161 ALA A CA 1
ATOM 1285 C C . ALA A 1 161 ? 4.313 -12.746 -11.283 1.00 94.31 161 ALA A C 1
ATOM 1287 O O . ALA A 1 161 ? 3.690 -12.975 -12.320 1.00 94.31 161 ALA A O 1
ATOM 1288 N N . PRO A 1 162 ? 4.288 -13.613 -10.258 1.00 92.50 162 PRO A N 1
ATOM 1289 C CA . PRO A 1 162 ? 3.528 -14.857 -10.313 1.00 92.50 162 PRO A CA 1
ATOM 1290 C C . PRO A 1 162 ? 2.047 -14.629 -10.626 1.00 92.50 162 PRO A C 1
ATOM 1292 O O . PRO A 1 162 ? 1.439 -13.738 -10.035 1.00 92.50 162 PRO A O 1
ATOM 1295 N N . ASP A 1 163 ? 1.446 -15.446 -11.493 1.00 88.50 163 ASP A N 1
ATOM 1296 C CA . ASP A 1 163 ? 0.059 -15.287 -11.978 1.00 88.50 163 ASP A CA 1
ATOM 1297 C C . ASP A 1 163 ? -0.976 -15.086 -10.860 1.00 88.50 163 ASP A C 1
ATOM 1299 O O . ASP A 1 163 ? -1.945 -14.350 -11.010 1.00 88.50 163 ASP A O 1
ATOM 1303 N N . ASN A 1 164 ? -0.761 -15.719 -9.707 1.00 87.94 164 ASN A N 1
ATOM 1304 C CA . ASN A 1 164 ? -1.677 -15.696 -8.572 1.00 87.94 164 ASN A CA 1
ATOM 1305 C C . ASN A 1 164 ? -1.415 -14.565 -7.564 1.00 87.94 164 ASN A C 1
ATOM 1307 O O . ASN A 1 164 ? -1.892 -14.661 -6.434 1.00 87.94 164 ASN A O 1
ATOM 1311 N N . LEU A 1 165 ? -0.642 -13.537 -7.929 1.00 93.88 165 LEU A N 1
ATOM 1312 C CA . LEU A 1 165 ? -0.349 -12.392 -7.068 1.00 93.88 165 LEU A CA 1
ATOM 1313 C C . LEU A 1 165 ? -1.066 -11.127 -7.575 1.00 93.88 165 LEU A C 1
ATOM 1315 O O . LEU A 1 165 ? -0.541 -10.452 -8.470 1.00 93.88 165 LEU A O 1
ATOM 1319 N N . PRO A 1 166 ? -2.233 -10.774 -6.999 1.00 96.00 166 PRO A N 1
ATOM 1320 C CA . PRO A 1 166 ? -2.908 -9.522 -7.305 1.00 96.00 166 PRO A CA 1
ATOM 1321 C C . PRO A 1 166 ? -2.091 -8.315 -6.838 1.00 96.00 166 PRO A C 1
ATOM 1323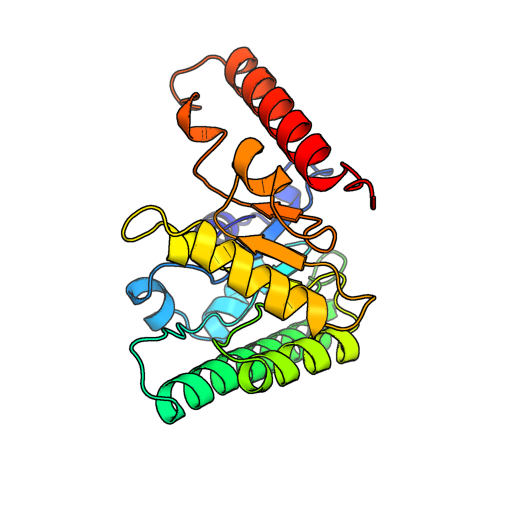 O O . PRO A 1 166 ? -1.351 -8.384 -5.848 1.00 96.00 166 PRO A O 1
ATOM 1326 N N . LEU A 1 167 ? -2.260 -7.190 -7.533 1.00 96.94 167 LEU A N 1
ATOM 1327 C CA . LEU A 1 167 ? -1.551 -5.947 -7.261 1.00 96.94 167 LEU A CA 1
ATOM 1328 C C . LEU A 1 167 ? -2.516 -4.835 -6.838 1.00 96.94 167 LEU A C 1
ATOM 1330 O O . LEU A 1 167 ? -3.521 -4.567 -7.492 1.00 96.94 167 LEU A O 1
ATOM 1334 N N . GLY A 1 168 ? -2.179 -4.142 -5.753 1.00 96.81 168 GLY A N 1
ATOM 1335 C CA . GLY A 1 168 ? -2.828 -2.904 -5.336 1.00 96.81 168 GLY A CA 1
ATOM 1336 C C . GLY A 1 168 ? -1.949 -1.676 -5.580 1.00 96.81 168 GLY A C 1
ATOM 1337 O O . GLY A 1 168 ? -0.737 -1.718 -5.373 1.00 96.81 168 GLY A O 1
ATOM 1338 N N . LEU A 1 169 ? -2.539 -0.543 -5.959 1.00 96.19 169 LEU A N 1
ATOM 1339 C CA . LEU A 1 169 ? -1.810 0.721 -6.115 1.00 96.19 169 LEU A CA 1
ATOM 1340 C C . LEU A 1 169 ? -2.001 1.652 -4.919 1.00 96.19 169 LEU A C 1
ATOM 1342 O O . LEU A 1 169 ? -3.099 1.829 -4.396 1.00 96.19 169 LEU A O 1
ATOM 1346 N N . ILE A 1 170 ? -0.919 2.316 -4.514 1.00 94.50 170 ILE A N 1
ATOM 1347 C CA . ILE A 1 170 ? -0.944 3.381 -3.509 1.00 94.50 170 ILE A CA 1
ATOM 1348 C C . ILE A 1 170 ? -0.625 4.713 -4.186 1.00 94.50 170 ILE A C 1
ATOM 1350 O O . ILE A 1 170 ? 0.473 4.921 -4.697 1.00 94.50 170 ILE A O 1
ATOM 1354 N N . GLY A 1 171 ? -1.569 5.647 -4.129 1.00 92.06 171 GLY A N 1
ATOM 1355 C CA . GLY A 1 171 ? -1.450 7.002 -4.660 1.00 92.06 171 GLY A CA 1
ATOM 1356 C C . GLY A 1 171 ? -2.138 7.261 -6.000 1.00 92.06 171 GLY A C 1
ATOM 1357 O O . GLY A 1 171 ? -1.832 8.284 -6.606 1.00 92.06 171 GLY A O 1
ATOM 1358 N N . LEU A 1 172 ? -3.047 6.393 -6.465 1.00 92.31 172 LEU A N 1
ATOM 1359 C CA . LEU A 1 172 ? -3.755 6.573 -7.742 1.00 92.31 172 LEU A CA 1
ATOM 1360 C C . LEU A 1 172 ? -5.254 6.256 -7.635 1.00 92.31 172 LEU A C 1
ATOM 1362 O O . LEU A 1 172 ? -5.693 5.173 -7.996 1.00 92.31 172 LEU A O 1
ATOM 1366 N N . LEU A 1 173 ? -6.076 7.210 -7.204 1.00 91.81 173 LEU A N 1
ATOM 1367 C CA . LEU A 1 173 ? -7.533 7.032 -7.146 1.00 91.81 173 LEU A CA 1
ATOM 1368 C C . LEU A 1 173 ? -8.218 7.814 -8.283 1.00 91.81 173 LEU A C 1
ATOM 1370 O O . LEU A 1 173 ? -8.947 8.770 -8.049 1.00 91.81 173 LEU A O 1
ATOM 1374 N N . ALA A 1 174 ? -7.912 7.443 -9.531 1.00 90.94 174 ALA A N 1
ATOM 1375 C CA . ALA A 1 174 ? -8.410 8.115 -10.735 1.00 90.94 174 ALA A CA 1
ATOM 1376 C C . ALA A 1 174 ? -8.930 7.086 -11.764 1.00 90.94 174 ALA A C 1
ATOM 1378 O O . ALA A 1 174 ? -8.113 6.493 -12.476 1.00 90.94 174 ALA A O 1
ATOM 1379 N N . PRO A 1 175 ? -10.258 6.878 -11.877 1.00 91.81 175 PRO A N 1
ATOM 1380 C CA . PRO A 1 175 ? -10.858 5.826 -12.709 1.00 91.81 175 PRO A CA 1
ATOM 1381 C C . PRO A 1 175 ? -10.372 5.805 -14.162 1.00 91.81 175 PRO A C 1
ATOM 1383 O O . PRO A 1 175 ? -10.024 4.762 -14.704 1.00 91.81 175 PRO A O 1
ATOM 1386 N N . ASN A 1 176 ? -10.266 6.973 -14.796 1.00 90.88 176 ASN A N 1
ATOM 1387 C CA . ASN A 1 176 ? -9.794 7.109 -16.177 1.00 90.88 176 ASN A CA 1
ATOM 1388 C C . ASN A 1 176 ? -8.343 6.645 -16.403 1.00 90.88 176 ASN A C 1
ATOM 1390 O O . ASN A 1 176 ? -7.972 6.321 -17.531 1.00 90.88 176 ASN A O 1
ATOM 1394 N N . ARG A 1 177 ? -7.512 6.645 -15.357 1.00 91.88 177 ARG A N 1
ATOM 1395 C CA . ARG A 1 177 ? -6.136 6.135 -15.401 1.00 91.88 177 ARG A CA 1
ATOM 1396 C C . ARG A 1 177 ? -6.076 4.665 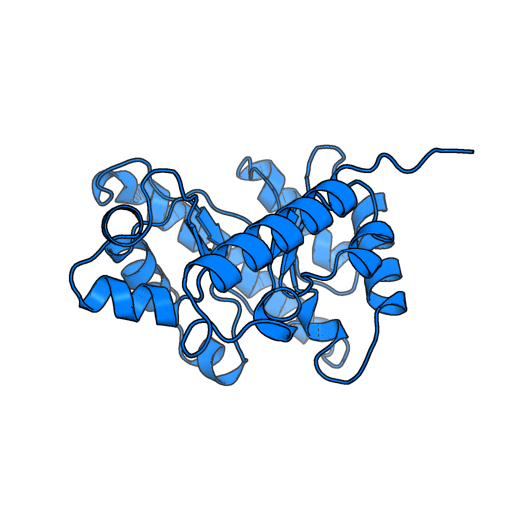-15.018 1.00 91.88 177 ARG A C 1
ATOM 1398 O O . ARG A 1 177 ? -5.313 3.936 -15.632 1.00 91.88 177 ARG A O 1
ATOM 1405 N N . LEU A 1 178 ? -6.894 4.242 -14.055 1.00 94.44 178 LEU A N 1
ATOM 1406 C CA . LEU A 1 178 ? -6.971 2.844 -13.627 1.00 94.44 178 LEU A CA 1
ATOM 1407 C C . LEU A 1 178 ? -7.401 1.915 -14.770 1.00 94.44 178 LEU A C 1
ATOM 1409 O O . LEU A 1 178 ? -6.807 0.861 -14.923 1.00 94.44 178 LEU A O 1
ATOM 1413 N N . LYS A 1 179 ? -8.297 2.366 -15.661 1.00 94.31 179 LYS A N 1
ATOM 1414 C CA . LYS A 1 179 ? -8.693 1.630 -16.885 1.00 94.31 179 LYS A CA 1
ATOM 1415 C C . LYS A 1 179 ? -7.551 1.312 -17.859 1.00 94.31 179 LYS A C 1
ATOM 1417 O O . LYS A 1 179 ? -7.771 0.605 -18.834 1.00 94.31 179 LYS A O 1
ATOM 1422 N N . GLN A 1 180 ? -6.384 1.929 -17.682 1.00 94.38 180 GLN A N 1
ATOM 1423 C CA . GLN A 1 180 ? -5.207 1.705 -18.526 1.00 94.38 180 GLN A CA 1
ATOM 1424 C C . GLN A 1 180 ? -4.211 0.741 -17.873 1.00 94.38 180 GLN A C 1
ATOM 1426 O O . GLN A 1 180 ? -3.235 0.370 -18.515 1.00 94.38 180 GLN A O 1
ATOM 1431 N N . CYS A 1 181 ? -4.406 0.397 -16.597 1.00 95.44 181 CYS A N 1
ATOM 1432 C CA . CYS A 1 181 ? -3.538 -0.525 -15.881 1.00 95.44 181 CYS A CA 1
ATOM 1433 C C . CYS A 1 181 ? -3.775 -1.974 -16.347 1.00 95.44 181 CYS A C 1
ATOM 1435 O O . CYS A 1 181 ? -4.882 -2.285 -16.782 1.00 95.44 181 CYS A O 1
ATOM 1437 N N . PRO A 1 182 ? -2.769 -2.860 -16.223 1.00 94.50 182 PRO A N 1
ATOM 1438 C CA . PRO A 1 182 ? -2.952 -4.293 -16.454 1.00 94.50 182 PRO A CA 1
ATOM 1439 C C . PRO A 1 182 ? -4.003 -4.902 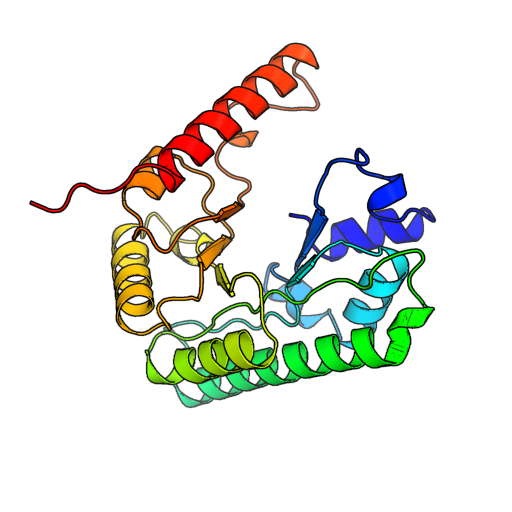-15.514 1.00 94.50 182 PRO A C 1
ATOM 1441 O O . PRO A 1 182 ? -4.132 -4.450 -14.373 1.00 94.50 182 PRO A O 1
ATOM 1444 N N . ASP A 1 183 ? -4.666 -5.978 -15.950 1.00 92.38 183 ASP A N 1
ATOM 1445 C CA . ASP A 1 183 ? -5.740 -6.678 -15.213 1.00 92.38 183 ASP A CA 1
ATOM 1446 C C . ASP A 1 183 ? -5.310 -7.167 -13.815 1.00 92.38 183 ASP A C 1
ATOM 1448 O O . ASP A 1 183 ? -6.130 -7.335 -12.913 1.00 92.38 183 ASP A O 1
ATOM 1452 N N . ARG A 1 184 ? -4.004 -7.365 -13.588 1.00 94.19 184 ARG A N 1
ATOM 1453 C CA . ARG A 1 184 ? -3.444 -7.695 -12.267 1.00 94.19 184 ARG A CA 1
ATOM 1454 C C . ARG A 1 184 ? -3.694 -6.613 -11.217 1.00 94.19 184 ARG A C 1
ATOM 1456 O O . ARG A 1 184 ? -3.639 -6.898 -10.017 1.00 94.19 184 ARG A O 1
ATOM 1463 N N . VAL A 1 185 ? -3.923 -5.370 -11.636 1.00 96.31 185 VAL A N 1
ATOM 1464 C CA . VAL A 1 185 ? -4.246 -4.268 -10.732 1.00 96.31 185 VAL A CA 1
ATOM 1465 C C . VAL A 1 185 ? -5.711 -4.370 -10.313 1.00 96.31 185 VAL A C 1
ATOM 1467 O O . VAL A 1 185 ? -6.600 -3.919 -11.021 1.00 96.31 185 VAL A O 1
ATOM 1470 N N . VAL A 1 186 ? -5.951 -4.913 -9.119 1.00 95.12 186 VAL A N 1
ATOM 1471 C CA . VAL A 1 186 ? -7.306 -5.189 -8.596 1.00 95.12 186 VAL A CA 1
ATOM 1472 C C . VAL A 1 186 ? -7.733 -4.246 -7.473 1.00 95.12 186 VAL A C 1
ATOM 1474 O O . VAL A 1 186 ? -8.866 -4.281 -7.002 1.00 95.12 186 VAL A O 1
ATOM 1477 N N . ALA A 1 187 ? -6.814 -3.418 -6.978 1.00 94.69 187 ALA A N 1
ATOM 1478 C CA . ALA A 1 187 ? -7.082 -2.510 -5.874 1.00 94.69 187 ALA A CA 1
ATOM 1479 C C . ALA A 1 187 ? -6.351 -1.186 -6.066 1.00 94.69 187 ALA A C 1
ATOM 1481 O O . ALA A 1 187 ? -5.247 -1.124 -6.608 1.00 94.69 187 ALA A O 1
ATOM 1482 N N . SER A 1 188 ? -6.932 -0.107 -5.549 1.00 94.75 188 SER A N 1
ATOM 1483 C CA . SER A 1 188 ? -6.232 1.166 -5.474 1.00 94.75 188 SER A CA 1
ATOM 1484 C C . SER A 1 188 ? -6.642 1.992 -4.262 1.00 94.75 188 SER A C 1
ATOM 1486 O O . SER A 1 188 ? -7.780 1.959 -3.799 1.00 94.75 188 SER A O 1
ATOM 1488 N N . ALA A 1 189 ? -5.694 2.768 -3.749 1.00 92.44 189 ALA A N 1
ATOM 1489 C CA . ALA A 1 189 ? -5.907 3.774 -2.728 1.00 92.44 189 ALA A CA 1
ATOM 1490 C C . ALA A 1 189 ? -5.248 5.086 -3.153 1.00 92.44 189 ALA A C 1
ATOM 1492 O O . ALA A 1 189 ? -4.200 5.103 -3.793 1.00 92.44 189 ALA A O 1
ATOM 1493 N N . GLY A 1 190 ? -5.812 6.216 -2.747 1.00 88.12 190 GLY A N 1
ATOM 1494 C CA . GLY A 1 190 ? -5.243 7.522 -3.052 1.00 88.12 190 GLY A CA 1
ATOM 1495 C C . GLY A 1 190 ? -6.028 8.641 -2.395 1.00 88.12 190 GLY A C 1
ATOM 1496 O O . GLY A 1 190 ? -7.157 8.447 -1.956 1.00 88.12 190 GLY A O 1
ATOM 1497 N N . PHE A 1 191 ? -5.398 9.808 -2.290 1.00 73.94 191 PHE A N 1
ATOM 1498 C CA . PHE A 1 191 ? -6.068 11.011 -1.799 1.00 73.94 191 PHE A CA 1
ATOM 1499 C C . PHE A 1 191 ? -6.727 11.786 -2.946 1.00 73.94 191 PHE A C 1
ATOM 1501 O O . PHE A 1 191 ? -7.853 12.246 -2.817 1.00 73.94 191 PHE A O 1
ATOM 1508 N N . THR A 1 192 ? -6.027 11.912 -4.074 1.00 68.81 192 THR A N 1
ATOM 1509 C CA . THR A 1 192 ? -6.508 12.584 -5.289 1.00 68.81 192 THR A CA 1
ATOM 1510 C C . THR A 1 192 ? -7.567 11.729 -5.973 1.00 68.81 192 THR A C 1
ATOM 1512 O O . THR A 1 192 ? -7.296 10.553 -6.188 1.00 68.81 192 THR A O 1
ATOM 1515 N N . GLY A 1 193 ? -8.719 12.300 -6.319 1.00 74.38 193 GLY A N 1
ATOM 1516 C CA . GLY A 1 193 ? -9.915 11.561 -6.729 1.00 74.38 193 GLY A CA 1
ATOM 1517 C C . GLY A 1 193 ? -11.102 12.108 -5.952 1.00 74.38 193 GLY A C 1
ATOM 1518 O O . GLY A 1 193 ? -11.451 13.267 -6.129 1.00 74.38 193 GLY A O 1
ATOM 1519 N N . TRP A 1 194 ? -11.619 11.336 -4.994 1.00 82.81 194 TRP A N 1
ATOM 1520 C CA . TRP A 1 194 ? -12.747 11.754 -4.154 1.00 82.81 194 TRP A CA 1
ATOM 1521 C C . TRP A 1 194 ? -12.565 1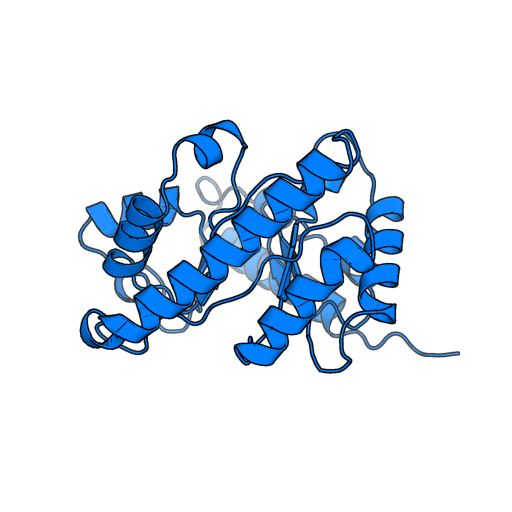3.148 -3.518 1.00 82.81 194 TRP A C 1
ATOM 1523 O O . TRP A 1 194 ? -13.421 14.012 -3.665 1.00 82.81 194 TRP A O 1
ATOM 1533 N N . PHE A 1 195 ? -11.413 13.426 -2.890 1.00 81.88 195 PHE A N 1
ATOM 1534 C CA . PHE A 1 195 ? -11.140 14.729 -2.252 1.00 81.88 195 PHE A CA 1
ATOM 1535 C C . PHE A 1 195 ? -10.919 15.894 -3.227 1.00 81.88 195 PHE A C 1
ATOM 1537 O O . PHE A 1 195 ? -10.759 17.030 -2.780 1.00 81.88 195 PHE A O 1
ATOM 1544 N N . SER A 1 196 ? -10.835 15.639 -4.532 1.00 79.12 196 SER A N 1
ATOM 1545 C CA . SER A 1 196 ? -10.672 16.706 -5.522 1.00 79.12 196 SER A CA 1
ATOM 1546 C C . SER A 1 196 ? -11.963 17.498 -5.713 1.00 79.12 196 SER A C 1
ATOM 1548 O O . SER A 1 196 ? -11.888 18.710 -5.907 1.00 79.12 196 SER A O 1
ATOM 1550 N N . ASP A 1 197 ? -13.112 16.835 -5.563 1.00 79.81 197 ASP A N 1
ATOM 1551 C CA . ASP A 1 197 ? -14.429 17.414 -5.840 1.00 79.81 197 ASP A CA 1
ATOM 1552 C C . ASP A 1 197 ? -15.288 17.597 -4.577 1.00 79.81 197 ASP A C 1
ATOM 1554 O O . ASP A 1 197 ? -16.348 18.217 -4.641 1.00 79.81 197 ASP A O 1
ATOM 1558 N N . ILE A 1 198 ? -14.820 17.110 -3.419 1.00 88.00 198 ILE A N 1
ATOM 1559 C CA . ILE A 1 198 ? -15.519 17.228 -2.133 1.00 88.00 198 ILE A CA 1
ATOM 1560 C C . ILE A 1 198 ? -14.622 17.778 -1.017 1.00 88.00 198 ILE A C 1
ATOM 1562 O O . ILE A 1 198 ? -13.432 17.474 -0.890 1.00 88.00 198 ILE A O 1
ATOM 1566 N N . SER A 1 199 ? -15.224 18.555 -0.124 1.00 88.12 199 SER A N 1
ATOM 1567 C CA . SER A 1 199 ? -14.659 19.050 1.122 1.00 88.12 199 SER A CA 1
ATOM 1568 C C . SER A 1 199 ? -15.488 18.539 2.308 1.00 88.12 199 SER A C 1
ATOM 1570 O O . SER A 1 199 ? -16.405 19.224 2.765 1.00 88.12 199 SER A O 1
ATOM 1572 N N . PRO A 1 200 ? -15.129 17.390 2.921 1.00 85.69 200 PRO A N 1
ATOM 1573 C CA . PRO A 1 200 ? -15.961 16.737 3.944 1.00 85.69 200 PRO A CA 1
ATOM 1574 C C . PRO A 1 200 ? -16.254 17.553 5.213 1.00 85.69 200 PRO A C 1
ATOM 1576 O O . PRO A 1 200 ? -17.042 17.136 6.053 1.00 85.69 200 PRO A O 1
ATOM 1579 N N . ARG A 1 201 ? -15.577 18.693 5.403 1.00 87.44 201 ARG A N 1
ATOM 1580 C CA . ARG A 1 201 ? -15.816 19.617 6.524 1.00 87.44 201 ARG A CA 1
ATOM 1581 C C . ARG A 1 201 ? -16.762 20.769 6.183 1.00 87.44 201 ARG A C 1
ATOM 1583 O O . ARG A 1 201 ? -17.109 21.523 7.088 1.00 87.44 201 ARG A O 1
ATOM 1590 N N . LYS A 1 202 ? -17.079 20.968 4.906 1.00 90.56 202 LYS A N 1
ATOM 1591 C CA . LYS A 1 202 ? -17.881 22.090 4.406 1.00 90.56 202 LYS A CA 1
ATOM 1592 C C . LYS A 1 202 ? -19.171 21.606 3.764 1.00 90.56 202 LYS A C 1
ATOM 1594 O O . LYS A 1 202 ? -20.206 22.223 3.992 1.00 90.56 202 LYS A O 1
ATOM 1599 N N . ASP A 1 203 ? -19.085 20.522 3.007 1.00 92.25 203 ASP A N 1
ATOM 1600 C CA . ASP A 1 203 ? -20.214 19.987 2.258 1.00 92.25 203 ASP A CA 1
ATOM 1601 C C . ASP A 1 203 ? -21.117 19.149 3.163 1.00 92.25 203 ASP A C 1
ATOM 1603 O O . ASP A 1 203 ? -20.720 18.706 4.250 1.00 92.25 203 ASP A O 1
ATOM 1607 N N . SER A 1 204 ? -22.365 18.962 2.742 1.00 93.44 204 SER A N 1
ATOM 1608 C CA . SER A 1 204 ? -23.340 18.230 3.541 1.00 93.44 204 SER A CA 1
ATOM 1609 C C . SER A 1 204 ? -22.983 16.739 3.631 1.00 93.44 204 SER A C 1
ATOM 1611 O O . SER A 1 204 ? -22.397 16.182 2.701 1.00 93.44 204 SER A O 1
ATOM 1613 N N . PRO A 1 205 ? -23.390 16.035 4.707 1.00 92.44 205 PRO A N 1
ATOM 1614 C CA . PRO A 1 205 ? -23.164 14.593 4.816 1.00 92.44 205 PRO A CA 1
ATOM 1615 C C . PRO A 1 205 ? -23.677 13.806 3.605 1.00 92.44 205 PRO A C 1
ATOM 1617 O O . PRO A 1 205 ? -23.039 12.847 3.189 1.00 92.44 205 PRO A O 1
ATOM 1620 N N . LYS A 1 206 ? -24.797 14.242 3.016 1.00 93.38 206 LYS A N 1
ATOM 1621 C CA . LYS A 1 206 ? -25.379 13.622 1.825 1.00 93.38 206 LYS A CA 1
ATOM 1622 C C . LYS A 1 206 ? -24.458 13.756 0.608 1.00 93.38 206 LYS A C 1
ATOM 1624 O O . LYS A 1 206 ? -24.158 12.746 -0.012 1.00 93.38 206 LYS A O 1
ATOM 1629 N N . GLU A 1 207 ? -23.973 14.961 0.310 1.00 92.81 207 GLU A N 1
ATOM 1630 C CA . GLU A 1 207 ? -23.052 15.199 -0.816 1.00 92.81 207 GLU A CA 1
ATOM 1631 C C . GLU A 1 207 ? -21.740 14.424 -0.645 1.00 92.81 207 GLU A C 1
ATOM 1633 O O . GLU A 1 207 ? -21.219 13.851 -1.599 1.00 92.81 207 GLU A O 1
ATOM 1638 N N . VAL A 1 208 ? -21.229 14.356 0.588 1.00 91.00 208 VAL A N 1
ATOM 1639 C CA . VAL A 1 208 ? -20.021 13.590 0.922 1.00 91.00 208 VAL A CA 1
ATOM 1640 C C . VAL A 1 208 ? -20.221 12.098 0.652 1.00 91.00 208 VAL A C 1
ATOM 1642 O O . VAL A 1 208 ? -19.358 11.477 0.029 1.00 91.00 208 VAL A O 1
ATOM 1645 N N . THR A 1 209 ? -21.349 11.532 1.089 1.00 90.12 209 THR A N 1
ATOM 1646 C CA . THR A 1 209 ? -21.700 10.126 0.847 1.00 90.12 209 THR A CA 1
ATOM 1647 C C . THR A 1 209 ? -21.907 9.841 -0.638 1.00 90.12 209 THR A C 1
ATOM 1649 O O . THR A 1 209 ? -21.270 8.931 -1.158 1.00 90.12 209 THR A O 1
ATOM 1652 N N . GLU A 1 210 ? -22.714 10.639 -1.341 1.00 92.06 210 GLU A N 1
ATOM 1653 C CA . GLU A 1 210 ? -22.995 10.444 -2.772 1.00 92.06 210 GLU A CA 1
ATOM 1654 C C . GLU A 1 210 ? -21.715 10.539 -3.617 1.00 92.06 210 GLU A C 1
ATOM 1656 O O . GLU A 1 210 ? -21.472 9.707 -4.491 1.00 92.06 210 GLU A O 1
ATOM 1661 N N . SER A 1 211 ? -20.843 11.507 -3.318 1.00 91.19 211 SER A N 1
ATOM 1662 C CA . SER A 1 211 ? -19.544 11.642 -3.985 1.00 91.19 211 SER A CA 1
ATOM 1663 C C . SER A 1 211 ? -18.630 10.436 -3.727 1.00 91.19 211 SER A C 1
ATOM 1665 O O . SER A 1 211 ? -17.929 9.981 -4.637 1.00 91.19 211 SER A O 1
ATOM 1667 N N . PHE A 1 212 ? -18.639 9.895 -2.501 1.00 90.06 212 PHE A N 1
ATOM 1668 C CA . PHE A 1 212 ? -17.846 8.713 -2.155 1.00 90.06 212 PHE A CA 1
ATOM 1669 C C . PHE A 1 212 ? -18.338 7.484 -2.912 1.00 90.06 212 PHE A C 1
ATOM 1671 O O . PHE A 1 212 ? -17.533 6.799 -3.535 1.00 90.06 212 PHE A O 1
ATOM 1678 N N . GLU A 1 213 ? -19.647 7.233 -2.885 1.00 91.00 213 GLU A N 1
ATOM 1679 C CA . GLU A 1 213 ? -20.280 6.103 -3.568 1.00 91.00 213 GLU A CA 1
ATOM 1680 C C . GLU A 1 213 ? -20.047 6.164 -5.080 1.00 91.00 213 GLU A C 1
ATOM 1682 O O . GLU A 1 213 ? -19.650 5.161 -5.671 1.00 91.00 213 GLU A O 1
ATOM 1687 N N . SER A 1 214 ? -20.187 7.346 -5.691 1.00 91.81 214 SER A N 1
ATOM 1688 C CA . SER A 1 214 ? -19.885 7.553 -7.113 1.00 91.81 214 SER A CA 1
ATOM 1689 C C . SER A 1 214 ? -18.420 7.249 -7.428 1.00 91.81 214 SER A C 1
ATOM 1691 O O . SER A 1 214 ? -18.128 6.478 -8.338 1.00 91.81 214 SER A O 1
ATOM 1693 N N . THR A 1 215 ? -17.482 7.802 -6.648 1.00 90.94 215 THR A N 1
ATOM 1694 C CA . THR A 1 215 ? -16.045 7.557 -6.863 1.00 90.94 215 THR A CA 1
ATOM 1695 C C . THR A 1 215 ? -15.700 6.079 -6.676 1.00 90.94 215 THR A C 1
ATOM 1697 O O . THR A 1 215 ? -14.922 5.523 -7.446 1.00 90.94 215 THR A O 1
ATOM 1700 N N . ALA A 1 216 ? -16.267 5.433 -5.654 1.00 90.31 216 ALA A N 1
ATOM 1701 C CA . ALA A 1 216 ? -16.042 4.022 -5.371 1.00 90.31 216 ALA A CA 1
ATOM 1702 C C . ALA A 1 216 ? -16.564 3.132 -6.507 1.00 90.31 216 ALA A C 1
ATOM 1704 O O . ALA A 1 216 ? -15.845 2.229 -6.926 1.00 90.31 216 ALA A O 1
ATOM 1705 N N . ALA A 1 217 ? -17.755 3.421 -7.039 1.00 91.94 217 ALA A N 1
ATOM 1706 C CA . ALA A 1 217 ? -18.319 2.711 -8.183 1.00 91.94 217 ALA A CA 1
ATOM 1707 C C . ALA A 1 217 ? -17.452 2.878 -9.439 1.00 91.94 217 ALA A C 1
ATOM 1709 O O . ALA A 1 217 ? -17.095 1.891 -10.070 1.00 91.94 217 ALA A O 1
ATOM 1710 N N . GLU A 1 218 ? -17.021 4.100 -9.762 1.00 93.19 218 GLU A N 1
ATOM 1711 C CA . GLU A 1 218 ? -16.164 4.334 -10.931 1.00 93.19 218 GLU A CA 1
ATOM 1712 C C . GLU A 1 218 ? -14.792 3.656 -10.812 1.00 93.19 218 GLU A C 1
ATOM 1714 O O . GLU A 1 218 ? -14.242 3.184 -11.809 1.00 93.19 218 GLU A O 1
ATOM 1719 N N . VAL A 1 219 ? -14.214 3.625 -9.605 1.00 92.88 219 VAL A N 1
ATOM 1720 C CA . VAL A 1 219 ? -12.960 2.908 -9.334 1.00 92.88 219 VAL A CA 1
ATOM 1721 C C . VAL A 1 219 ? -13.168 1.404 -9.458 1.00 92.88 219 VAL A C 1
ATOM 1723 O O . VAL A 1 219 ? -12.336 0.749 -10.075 1.00 92.88 219 VAL A O 1
ATOM 1726 N N . HIS A 1 220 ? -14.256 0.869 -8.905 1.00 91.81 220 HIS A N 1
ATOM 1727 C CA . HIS A 1 220 ? -14.593 -0.544 -9.023 1.00 91.81 220 HIS A CA 1
ATOM 1728 C C . HIS A 1 220 ? -14.752 -0.940 -10.492 1.00 91.81 220 HIS A C 1
ATOM 1730 O O . HIS A 1 220 ? -14.022 -1.806 -10.951 1.00 91.81 220 HIS A O 1
ATOM 1736 N N . ASP A 1 221 ? -15.567 -0.214 -11.260 1.00 92.25 221 ASP A N 1
ATOM 1737 C CA . ASP A 1 221 ? -15.742 -0.444 -12.697 1.00 92.25 221 ASP A CA 1
ATOM 1738 C C . ASP A 1 221 ? -14.411 -0.377 -13.458 1.00 92.25 221 ASP A C 1
ATOM 1740 O O . ASP A 1 221 ? -14.174 -1.152 -14.380 1.00 92.25 221 ASP A O 1
ATOM 1744 N N . ALA A 1 222 ? -13.524 0.556 -13.098 1.00 92.69 222 ALA A N 1
ATOM 1745 C CA . ALA A 1 222 ? -12.225 0.701 -13.746 1.00 92.69 222 ALA A CA 1
ATOM 1746 C C . ALA A 1 222 ? -11.262 -0.466 -13.482 1.00 92.69 222 ALA A C 1
ATOM 1748 O O . ALA A 1 222 ? -10.401 -0.704 -14.323 1.00 92.69 222 ALA A O 1
ATOM 1749 N N . LEU A 1 223 ? -11.392 -1.143 -12.338 1.00 91.50 223 LEU A N 1
ATOM 1750 C CA . LEU A 1 223 ? -10.564 -2.284 -11.935 1.00 91.50 223 LEU A CA 1
ATOM 1751 C C . LEU A 1 223 ? -11.194 -3.633 -12.337 1.00 91.50 223 LEU A C 1
ATOM 1753 O O . LEU A 1 223 ? -10.468 -4.583 -12.591 1.00 91.50 223 LEU A O 1
ATOM 1757 N N . ASP A 1 224 ? -12.525 -3.698 -12.450 1.00 75.75 224 ASP A N 1
ATOM 1758 C CA . ASP A 1 224 ? -13.299 -4.895 -12.824 1.00 75.75 224 ASP A CA 1
ATOM 1759 C C . ASP A 1 224 ? -13.621 -4.976 -14.329 1.00 75.75 224 ASP A C 1
ATOM 1761 O O . ASP A 1 224 ? -14.351 -5.872 -14.757 1.00 75.75 224 ASP A O 1
ATOM 1765 N N . THR A 1 225 ? -13.121 -4.060 -15.169 1.00 51.16 225 THR A N 1
ATOM 1766 C CA . THR A 1 225 ? -13.335 -4.162 -16.623 1.00 51.16 225 THR A CA 1
ATOM 1767 C C . THR A 1 225 ? -12.352 -5.177 -17.221 1.00 51.16 225 THR A C 1
ATOM 1769 O O . THR A 1 225 ? -11.177 -4.840 -17.341 1.00 51.16 225 THR A O 1
ATOM 1772 N N . PRO A 1 226 ? -12.792 -6.368 -17.681 1.00 38.06 226 PRO A N 1
ATOM 1773 C CA . PRO A 1 226 ? -11.931 -7.257 -18.453 1.00 38.06 226 PRO A CA 1
ATOM 1774 C C . PRO A 1 226 ? -11.508 -6.548 -19.742 1.00 38.06 226 PRO A C 1
ATOM 1776 O O . PRO A 1 226 ? -12.353 -6.172 -20.568 1.00 38.06 226 PRO A O 1
ATOM 1779 N N . VAL A 1 227 ? -10.205 -6.349 -19.936 1.00 35.66 227 VAL A N 1
ATOM 1780 C CA . VAL A 1 227 ? -9.694 -5.803 -21.191 1.00 35.66 227 VAL A CA 1
ATOM 1781 C C . VAL A 1 227 ? -9.815 -6.896 -22.253 1.00 35.66 227 VAL A C 1
ATOM 1783 O O . VAL A 1 227 ? -9.140 -7.919 -22.230 1.00 35.66 227 VAL A O 1
ATOM 1786 N N . ASN A 1 228 ? -10.750 -6.697 -23.185 1.00 27.94 228 ASN A N 1
ATOM 1787 C CA . ASN A 1 228 ? -10.967 -7.583 -24.326 1.00 27.94 228 ASN A CA 1
ATOM 1788 C C . ASN A 1 228 ? -9.657 -7.813 -25.097 1.00 27.94 228 ASN A C 1
ATOM 1790 O O . ASN A 1 228 ? -9.194 -6.914 -25.803 1.00 27.94 228 ASN A O 1
ATOM 1794 N N . PHE A 1 229 ? -9.125 -9.035 -25.044 1.00 29.59 229 PHE A N 1
ATOM 1795 C CA . PHE A 1 229 ? -8.133 -9.501 -26.008 1.00 29.59 229 PHE A CA 1
ATOM 1796 C C . PHE A 1 229 ? -8.760 -9.487 -27.411 1.00 29.59 229 PHE A C 1
ATOM 1798 O O . PHE A 1 229 ? -9.784 -10.132 -27.655 1.00 29.59 229 PHE A O 1
ATOM 1805 N N . ARG A 1 230 ? -8.163 -8.720 -28.326 1.00 29.42 230 ARG A N 1
ATOM 1806 C CA . ARG A 1 230 ? -8.341 -8.889 -29.772 1.00 29.42 230 ARG A CA 1
ATOM 1807 C C . ARG A 1 230 ? -7.125 -9.582 -30.348 1.00 29.42 230 ARG A C 1
ATOM 1809 O O . ARG A 1 230 ? -6.009 -9.194 -29.945 1.00 29.42 230 ARG A O 1
#

Secondary structure (DSSP, 8-state):
-EEHHHHHHHHTTT--HHHHS-TT---EEE----HHHHTT--HHHHHHHHHHH--SEEE-------TTS-HHHHHHHHHHHHHHHHHHHHHHHHTGGGSSSSPPEE--EE--SSHHHHHHHHHHHHHTT-S-EEEEGGGGTTTS--HHHHHHHHHHHHHHS-TT--EEEES---HHHHTTS-TTEEEEE-STTHHHH--TTTS-HHHHHHHHHHHHHHHHHHHS------